Protein AF-X0S8T2-F1 (afdb_monomer_lite)

Foldseek 3Di:
DFQLLQQLLVLLQVLLPDPWDDLVCVVVSLVSSLVSLLVLQVVLCVVPLVCLNVQLVVLSVVLVVQSVVLSVQQVVQCPPVVRNVVSRNSSSVSSNQSQLVSLQSNCVSSAPQFDKDAACPDSPPDGLGMWGQRDAAPPDDDVNHRHHDFQGWTRTSRNRTDTRHDDDPVDDGDPPDDDDDPDDDDDDDDPDPVVVVVVVVVVVVVVVVVVPDDDDDDPPVNVVVVVVVQPPFDKDKDFDADPVPRAGDWFQWKWKQAFVRDTDIDTQHNRRMDMDTRRNDDGDMDIDRDDDPDDPVRDDDCPDDDPDDDDDDPPVVPDPPDDD

Sequence (324 aa):
MGAGIEDASKTMKDLMGAPKLDVGSTPAKLSKVFSSLMQDAGKAAGEGAPAAPASIGGGFSSLMVTNVALTAAYTAGAAVPGGEPAASQAYTEGIKAAGAAFASSAITAIAGITDTHICPIPCPIPPHGPGVVTKGSKSVFINNLPATRKDDEVFEACGGPDPVAMGCPTVIIGDDGGGPATAESAAAQDQAEQQSQAQSTAAALTDGAASGAPLVEVCEQCERMRQASEDEKATFAVRVVDDETDEPVPGVALKITLPDGEEEVHTTDEQGTVEIDDLEAPGTCSAACDIENARLSSTYDFVGMGDTRLTPRDSESLQPTGQQ

pLDDT: mean 73.7, std 19.3, range [31.14, 96.44]

Organism: NCBI:txid412755

Structure (mmCIF, N/CA/C/O backbone):
data_AF-X0S8T2-F1
#
_entry.id   AF-X0S8T2-F1
#
loop_
_atom_site.group_PDB
_atom_site.id
_atom_site.type_symbol
_atom_site.label_atom_id
_atom_site.label_alt_id
_atom_site.label_comp_id
_atom_site.label_asym_id
_atom_site.label_entity_id
_atom_site.label_seq_id
_atom_site.pdbx_PDB_ins_code
_atom_site.Cartn_x
_atom_site.Cartn_y
_atom_site.Cartn_z
_atom_site.occupancy
_atom_site.B_iso_or_equiv
_atom_site.auth_seq_id
_atom_site.auth_comp_id
_atom_site.auth_asym_id
_atom_site.auth_atom_id
_atom_site.pdbx_PDB_model_num
ATOM 1 N N . MET A 1 1 ? -10.185 12.160 8.745 1.00 72.50 1 MET A N 1
ATOM 2 C CA . MET A 1 1 ? -9.249 11.188 8.157 1.00 72.50 1 MET A CA 1
ATOM 3 C C . MET A 1 1 ? -10.056 10.449 7.129 1.00 72.50 1 MET A C 1
ATOM 5 O O . MET A 1 1 ? -11.223 10.201 7.412 1.00 72.50 1 MET A O 1
ATOM 9 N N . GLY A 1 2 ? -9.515 10.211 5.945 1.00 83.69 2 GLY A N 1
ATOM 10 C CA . GLY A 1 2 ? -10.176 9.397 4.937 1.00 83.69 2 GLY A CA 1
ATOM 11 C C . GLY A 1 2 ? -10.057 9.954 3.532 1.00 83.69 2 GLY A C 1
ATOM 12 O O . GLY A 1 2 ? -9.805 9.195 2.615 1.00 83.69 2 GLY A O 1
ATOM 13 N N . ALA A 1 3 ? -10.195 11.268 3.333 1.00 89.69 3 ALA A N 1
ATOM 14 C CA . ALA A 1 3 ? -10.200 11.845 1.985 1.00 89.69 3 ALA A CA 1
ATOM 15 C C . ALA A 1 3 ? -8.900 11.566 1.205 1.00 89.69 3 ALA A C 1
ATOM 17 O O . ALA A 1 3 ? -8.942 11.375 -0.010 1.00 89.69 3 ALA A O 1
ATOM 18 N N . GLY A 1 4 ? -7.765 11.516 1.906 1.00 92.69 4 GLY A N 1
ATOM 19 C CA . GLY A 1 4 ? -6.470 11.179 1.333 1.00 92.69 4 GLY A CA 1
ATOM 20 C C . GLY A 1 4 ? -6.363 9.698 0.969 1.00 92.69 4 GLY A C 1
ATOM 21 O O . GLY A 1 4 ? -5.979 9.364 -0.150 1.00 92.69 4 GLY A O 1
ATOM 22 N N . ILE A 1 5 ? -6.785 8.807 1.867 1.00 93.06 5 ILE A N 1
ATOM 23 C CA . ILE A 1 5 ? -6.859 7.359 1.617 1.00 93.06 5 ILE A CA 1
ATOM 24 C C . ILE A 1 5 ? -7.799 7.054 0.442 1.00 93.06 5 ILE A C 1
ATOM 26 O O . ILE A 1 5 ? -7.446 6.279 -0.444 1.00 93.06 5 ILE A O 1
ATOM 30 N N . GLU A 1 6 ? -8.964 7.700 0.388 1.00 94.44 6 GLU A N 1
ATOM 31 C CA . GLU A 1 6 ? -9.952 7.540 -0.683 1.00 94.44 6 GLU A CA 1
ATOM 32 C C . GLU A 1 6 ? -9.372 7.913 -2.054 1.00 94.44 6 GLU A C 1
ATOM 34 O O . GLU A 1 6 ? -9.553 7.181 -3.031 1.00 94.44 6 GLU A O 1
ATOM 39 N N . ASP A 1 7 ? -8.670 9.046 -2.142 1.00 95.31 7 ASP A N 1
ATOM 40 C CA . ASP A 1 7 ? -8.038 9.498 -3.385 1.00 95.31 7 ASP A CA 1
ATOM 41 C C . ASP A 1 7 ? -6.829 8.632 -3.774 1.00 95.31 7 ASP A C 1
ATOM 43 O O . ASP A 1 7 ? -6.661 8.295 -4.953 1.00 95.31 7 ASP A O 1
ATOM 47 N N . ALA A 1 8 ? -6.016 8.225 -2.796 1.00 95.50 8 ALA A N 1
ATOM 48 C CA . ALA A 1 8 ? -4.877 7.337 -3.000 1.00 95.50 8 ALA A CA 1
ATOM 49 C C . ALA A 1 8 ? -5.322 5.965 -3.523 1.00 95.50 8 ALA A C 1
ATOM 51 O O . ALA A 1 8 ? -4.824 5.514 -4.553 1.00 95.50 8 ALA A O 1
ATOM 52 N N . SER A 1 9 ? -6.312 5.352 -2.873 1.00 94.19 9 SER A N 1
ATOM 53 C CA . SER A 1 9 ? -6.899 4.060 -3.241 1.00 94.19 9 SER A CA 1
ATOM 54 C C . SER A 1 9 ? -7.481 4.079 -4.662 1.00 94.19 9 SER A C 1
ATOM 56 O O . SER A 1 9 ? -7.179 3.206 -5.478 1.00 94.19 9 SER A O 1
ATOM 58 N N . LYS A 1 10 ? -8.235 5.129 -5.025 1.00 95.31 10 LYS A N 1
ATOM 59 C CA . LYS A 1 10 ? -8.755 5.314 -6.396 1.00 95.31 10 LYS A CA 1
ATOM 60 C C . LYS A 1 10 ? -7.633 5.483 -7.421 1.00 95.31 10 LYS A C 1
ATOM 62 O O . LYS A 1 10 ? -7.650 4.838 -8.465 1.00 95.31 10 LYS A O 1
ATOM 67 N N . THR A 1 11 ? -6.632 6.306 -7.110 1.00 95.94 11 THR A N 1
ATOM 68 C CA . THR A 1 11 ? -5.487 6.533 -8.006 1.00 95.94 11 THR A CA 1
ATOM 69 C C . THR A 1 11 ? -4.672 5.247 -8.209 1.00 95.94 11 THR A C 1
ATOM 71 O O . THR A 1 11 ? -4.229 4.963 -9.323 1.00 95.94 11 THR A O 1
ATOM 74 N N . MET A 1 12 ? -4.504 4.441 -7.158 1.00 94.56 12 MET A N 1
ATOM 75 C CA . MET A 1 12 ? -3.823 3.148 -7.228 1.00 94.56 12 MET A CA 1
ATOM 76 C C . MET A 1 12 ? -4.610 2.115 -8.033 1.00 94.56 12 MET A C 1
ATOM 78 O O . MET A 1 12 ? -4.002 1.425 -8.851 1.00 94.56 12 MET A O 1
ATOM 82 N N . LYS A 1 13 ? -5.941 2.061 -7.893 1.00 92.88 13 LYS A N 1
ATOM 83 C CA . LYS A 1 13 ? -6.813 1.229 -8.741 1.00 92.88 13 LYS A CA 1
ATOM 84 C C . LYS A 1 13 ? -6.607 1.534 -10.223 1.00 92.88 13 LYS A C 1
ATOM 86 O O . LYS A 1 13 ? -6.405 0.621 -11.025 1.00 92.88 13 LYS A O 1
ATOM 91 N N . ASP A 1 14 ? -6.597 2.815 -10.585 1.00 92.94 14 ASP A N 1
ATOM 92 C CA . ASP A 1 14 ? -6.371 3.242 -11.969 1.00 92.94 14 ASP A CA 1
ATOM 93 C C . ASP A 1 14 ? -4.971 2.847 -12.468 1.00 92.94 14 ASP A C 1
ATOM 95 O O . ASP A 1 14 ? -4.798 2.448 -13.624 1.00 92.94 14 ASP A O 1
ATOM 99 N N . LEU A 1 15 ? -3.960 2.928 -11.597 1.00 92.75 15 LEU A N 1
ATOM 100 C CA . LEU A 1 15 ? -2.589 2.526 -11.910 1.00 92.75 15 LEU A CA 1
ATOM 101 C C . LEU A 1 15 ? -2.475 1.005 -12.102 1.00 92.75 15 LEU A C 1
ATOM 103 O O . LEU A 1 15 ? -1.850 0.561 -13.069 1.00 92.75 15 LEU A O 1
ATOM 107 N N . MET A 1 16 ? -3.118 0.207 -11.246 1.00 91.69 16 MET A N 1
ATOM 108 C CA . MET A 1 16 ? -3.150 -1.255 -11.366 1.00 91.69 16 MET A CA 1
ATOM 109 C C . MET A 1 16 ? -3.912 -1.727 -12.604 1.00 91.69 16 MET A C 1
ATOM 111 O O . MET A 1 16 ? -3.485 -2.674 -13.273 1.00 91.69 16 MET A O 1
ATOM 115 N N . GLY A 1 17 ? -5.006 -1.048 -12.949 1.00 90.75 17 GLY A N 1
ATOM 116 C CA . GLY A 1 17 ? -5.826 -1.362 -14.119 1.00 90.75 17 GLY A CA 1
ATOM 117 C C . GLY A 1 17 ? -5.190 -0.979 -15.459 1.00 90.75 17 GLY A C 1
ATOM 118 O O . GLY A 1 17 ? -5.627 -1.462 -16.504 1.00 90.75 17 GLY A O 1
ATOM 119 N N . ALA A 1 18 ? -4.154 -0.135 -15.465 1.00 90.75 18 ALA A N 1
ATOM 120 C CA . ALA A 1 18 ? -3.524 0.321 -16.699 1.00 90.75 18 ALA A CA 1
ATOM 121 C C . ALA A 1 18 ? -2.775 -0.830 -17.409 1.00 90.75 18 ALA A C 1
ATOM 123 O O . ALA A 1 18 ? -1.887 -1.440 -16.812 1.00 90.75 18 ALA A O 1
ATOM 124 N N . PRO A 1 19 ? -3.054 -1.122 -18.695 1.00 90.62 19 PRO A N 1
ATOM 125 C CA . PRO A 1 19 ? -2.358 -2.188 -19.426 1.00 90.62 19 PRO A CA 1
ATOM 126 C C . PRO A 1 19 ? -0.889 -1.849 -19.716 1.00 90.62 19 PRO A C 1
ATOM 128 O O . PRO A 1 19 ? -0.067 -2.739 -19.901 1.00 90.62 19 PRO A O 1
ATOM 131 N N . LYS A 1 20 ? -0.564 -0.554 -19.766 1.00 91.88 20 LY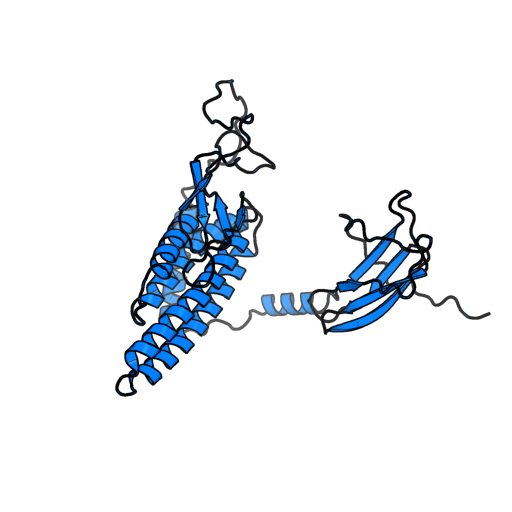S A N 1
ATOM 132 C CA . LYS A 1 20 ? 0.785 -0.023 -19.944 1.00 91.88 20 LYS A CA 1
ATOM 133 C C . LYS A 1 20 ? 0.913 1.260 -19.137 1.00 91.88 20 LYS A C 1
ATOM 135 O O . LYS A 1 20 ? 0.058 2.142 -19.243 1.00 91.88 20 LYS A O 1
ATOM 140 N N . LEU A 1 21 ? 1.990 1.365 -18.369 1.00 93.00 21 LEU A N 1
ATOM 141 C CA . LEU A 1 21 ? 2.379 2.598 -17.698 1.00 93.00 21 LEU A CA 1
ATOM 142 C C . LEU A 1 21 ? 3.347 3.400 -18.568 1.00 93.00 21 LEU A C 1
ATOM 144 O O . LEU A 1 21 ? 4.164 2.846 -19.304 1.00 93.00 21 LEU A O 1
ATOM 148 N N . ASP A 1 22 ? 3.219 4.719 -18.489 1.00 93.38 22 ASP A N 1
ATOM 149 C CA . ASP A 1 22 ? 4.056 5.666 -19.216 1.00 93.38 22 ASP A CA 1
ATOM 150 C C . ASP A 1 22 ? 5.130 6.230 -18.284 1.00 93.38 22 ASP A C 1
ATOM 152 O O . ASP A 1 22 ? 4.818 6.782 -17.228 1.00 93.38 22 ASP A O 1
ATOM 156 N N . VAL A 1 23 ? 6.394 6.104 -18.681 1.00 91.25 23 VAL A N 1
ATOM 157 C CA . VAL A 1 23 ? 7.550 6.501 -17.862 1.00 91.25 23 VAL A CA 1
ATOM 158 C C . VAL A 1 23 ? 7.576 7.996 -17.529 1.00 91.25 23 VAL A C 1
ATOM 160 O O . VAL A 1 23 ? 8.124 8.378 -16.499 1.00 91.25 23 VAL A O 1
ATOM 163 N N . GLY A 1 24 ? 6.969 8.851 -18.360 1.00 89.69 24 GLY A N 1
ATOM 164 C CA . GLY A 1 24 ? 6.938 10.298 -18.133 1.00 89.69 24 GLY A CA 1
ATOM 165 C C . GLY A 1 24 ? 5.882 10.737 -17.115 1.00 89.69 24 GLY A C 1
ATOM 166 O O . GLY A 1 24 ? 6.136 11.607 -16.285 1.00 89.69 24 GLY A O 1
ATOM 167 N N . SER A 1 25 ? 4.696 10.134 -17.160 1.00 91.94 25 SER A N 1
ATOM 168 C CA . SER A 1 25 ? 3.536 10.533 -16.349 1.00 91.94 25 SER A CA 1
ATOM 169 C C . SER A 1 25 ? 3.344 9.705 -15.078 1.00 91.94 25 SER A C 1
ATOM 171 O O . SER A 1 25 ? 2.686 10.162 -14.141 1.00 91.94 25 SER A O 1
ATOM 173 N N . THR A 1 26 ? 3.923 8.505 -15.007 1.00 93.50 26 THR A N 1
ATOM 174 C CA . THR A 1 26 ? 3.810 7.617 -13.839 1.00 93.50 26 THR A CA 1
ATOM 175 C C . THR A 1 26 ? 4.356 8.237 -12.546 1.00 93.50 26 THR A C 1
ATOM 177 O O . THR A 1 26 ? 3.640 8.173 -11.545 1.00 93.50 26 THR A O 1
ATOM 180 N N . PRO A 1 27 ? 5.524 8.917 -12.525 1.00 94.12 27 PRO A N 1
ATOM 181 C CA . PRO A 1 27 ? 6.034 9.547 -11.304 1.00 94.12 27 PRO A CA 1
ATOM 182 C C . PRO A 1 27 ? 5.045 10.535 -10.674 1.00 94.12 27 PRO A C 1
ATOM 184 O O . PRO A 1 27 ? 4.848 10.517 -9.464 1.00 94.12 27 PRO A O 1
ATOM 187 N N . ALA A 1 28 ? 4.347 11.333 -11.489 1.00 93.75 28 ALA A N 1
ATOM 188 C CA . ALA A 1 28 ? 3.355 12.289 -10.996 1.00 93.75 28 ALA A CA 1
ATOM 189 C C . ALA A 1 28 ? 2.160 11.597 -10.316 1.00 93.75 28 ALA A C 1
ATOM 191 O O . ALA A 1 28 ? 1.656 12.085 -9.304 1.00 93.75 28 ALA A O 1
ATOM 192 N N . LYS A 1 29 ? 1.725 10.440 -10.834 1.00 95.31 29 LYS A N 1
ATOM 193 C CA . LYS A 1 29 ? 0.660 9.637 -10.210 1.00 95.31 29 LYS A CA 1
ATOM 194 C C . LYS A 1 29 ? 1.114 9.051 -8.873 1.00 95.31 29 LYS A C 1
ATOM 196 O O . LYS A 1 29 ? 0.357 9.114 -7.910 1.00 95.31 29 LYS A O 1
ATOM 201 N N . LEU A 1 30 ? 2.346 8.543 -8.794 1.00 94.25 30 LEU A N 1
ATOM 202 C CA . LEU A 1 30 ? 2.912 8.019 -7.544 1.00 94.25 30 LEU A CA 1
ATOM 203 C C . LEU A 1 30 ? 3.066 9.124 -6.490 1.00 94.25 30 LEU A C 1
ATOM 205 O O . LEU A 1 30 ? 2.685 8.929 -5.338 1.00 94.25 30 LEU A O 1
ATOM 209 N N . SER A 1 31 ? 3.543 10.308 -6.886 1.00 95.12 31 SER A N 1
ATOM 210 C CA . SER A 1 31 ? 3.602 11.476 -6.000 1.00 95.12 31 SER A CA 1
ATOM 211 C C . SER A 1 31 ? 2.221 11.899 -5.507 1.00 95.12 31 SER A C 1
ATOM 213 O O . SER A 1 31 ? 2.085 12.235 -4.336 1.00 95.12 31 SER A O 1
ATOM 215 N N . LYS A 1 32 ? 1.186 11.836 -6.358 1.00 95.25 32 LYS A N 1
ATOM 216 C CA . LYS A 1 32 ? -0.196 12.105 -5.939 1.00 95.25 32 LYS A CA 1
ATOM 217 C C . LYS A 1 32 ? -0.651 11.123 -4.855 1.00 95.25 32 LYS A C 1
ATOM 219 O O . LYS A 1 32 ? -1.142 11.564 -3.824 1.00 95.25 32 LYS A O 1
ATOM 224 N N . VAL A 1 33 ? -0.435 9.819 -5.059 1.00 96.44 33 VAL A N 1
ATOM 225 C CA . VAL A 1 33 ? -0.754 8.779 -4.060 1.00 96.44 33 VAL A CA 1
ATOM 226 C C . VAL A 1 33 ? -0.055 9.077 -2.732 1.00 96.44 33 VAL A C 1
ATOM 228 O O . VAL A 1 33 ? -0.698 9.068 -1.686 1.00 96.44 33 VAL A O 1
ATOM 231 N N . PHE A 1 34 ? 1.237 9.408 -2.770 1.00 96.38 34 PHE A N 1
ATOM 232 C CA . PHE A 1 34 ? 1.997 9.779 -1.578 1.00 96.38 34 PHE A CA 1
ATOM 233 C C . PHE A 1 34 ? 1.440 11.014 -0.868 1.00 96.38 34 PHE A C 1
ATOM 235 O O . PHE A 1 34 ? 1.214 10.966 0.339 1.00 96.38 34 PHE A O 1
ATOM 242 N N . SER A 1 35 ? 1.194 12.109 -1.591 1.00 95.12 35 SER A N 1
ATOM 243 C CA . SER A 1 35 ? 0.659 13.336 -0.996 1.00 95.12 35 SER A CA 1
ATOM 244 C C . SER A 1 35 ? -0.709 13.108 -0.351 1.00 95.12 35 SER A C 1
ATOM 246 O O . SER A 1 35 ? -0.939 13.590 0.759 1.00 95.12 35 SER A O 1
ATOM 248 N N . SER A 1 36 ? -1.584 12.332 -0.998 1.00 95.00 36 SER A N 1
ATOM 249 C CA . SER A 1 36 ? -2.898 11.987 -0.453 1.00 95.00 36 SER A CA 1
ATOM 250 C C . SER A 1 36 ? -2.772 11.118 0.808 1.00 95.00 36 SER A C 1
ATOM 252 O O . SER A 1 36 ? -3.422 11.399 1.811 1.00 95.00 36 SER A O 1
ATOM 254 N N . LEU A 1 37 ? -1.873 10.129 0.837 1.00 94.12 37 LEU A N 1
ATOM 255 C CA . LEU A 1 37 ? -1.632 9.318 2.042 1.00 94.12 37 LEU A CA 1
ATOM 256 C C . LEU A 1 37 ? -1.010 10.131 3.187 1.00 94.12 37 LEU A C 1
ATOM 258 O O . LEU A 1 37 ? -1.427 9.993 4.335 1.00 94.12 37 LEU A O 1
ATOM 262 N N . MET A 1 38 ? -0.066 11.026 2.891 1.00 93.38 38 MET A N 1
ATOM 263 C CA . MET A 1 38 ? 0.561 11.899 3.892 1.00 93.38 38 MET A CA 1
ATOM 264 C C . MET A 1 38 ? -0.429 12.859 4.558 1.00 93.38 38 MET A C 1
ATOM 266 O O . MET A 1 38 ? -0.280 13.156 5.744 1.00 93.38 38 MET A O 1
ATOM 270 N N . GLN A 1 39 ? -1.455 13.314 3.829 1.00 90.94 39 GLN A N 1
ATOM 271 C CA . GLN A 1 39 ? -2.526 14.136 4.396 1.00 90.94 39 GLN A CA 1
ATOM 272 C C . GLN A 1 39 ? -3.235 13.417 5.553 1.00 90.94 39 GLN A C 1
ATOM 274 O O . GLN A 1 39 ? -3.491 14.023 6.595 1.00 90.94 39 GLN A O 1
ATOM 279 N N . ASP A 1 40 ? -3.546 12.130 5.383 1.00 90.81 40 ASP A N 1
ATOM 280 C CA . ASP A 1 40 ? -4.209 11.337 6.420 1.00 90.81 40 ASP A CA 1
ATOM 281 C C . ASP A 1 40 ? -3.227 10.803 7.472 1.00 90.81 40 ASP A C 1
ATOM 283 O O . ASP A 1 40 ? -3.606 10.667 8.633 1.00 90.81 40 ASP A O 1
ATOM 287 N N . ALA A 1 41 ? -1.952 10.614 7.126 1.00 90.50 41 ALA A N 1
ATOM 288 C CA . ALA A 1 41 ? -0.906 10.214 8.068 1.00 90.50 41 ALA A CA 1
ATOM 289 C C . ALA A 1 41 ? -0.669 11.245 9.176 1.00 90.50 41 ALA A C 1
ATOM 291 O O . ALA A 1 41 ? -0.492 10.875 10.335 1.00 90.50 41 ALA A O 1
ATOM 292 N N . GLY A 1 42 ? -0.703 12.542 8.845 1.00 86.62 42 GLY A N 1
ATOM 293 C CA . GLY A 1 42 ? -0.594 13.605 9.848 1.00 86.62 42 GLY A CA 1
ATOM 294 C C . GLY A 1 42 ? -1.750 13.581 10.851 1.00 86.62 42 GLY A C 1
ATOM 295 O O . GLY A 1 42 ? -1.547 13.820 12.039 1.00 86.62 42 GLY A O 1
ATOM 296 N N . LYS A 1 43 ? -2.956 13.225 10.391 1.00 86.25 43 LYS A N 1
ATOM 297 C CA . LYS A 1 43 ? -4.109 13.049 11.276 1.00 86.25 43 LYS A CA 1
ATOM 298 C C . LYS A 1 43 ? -3.996 11.768 12.106 1.00 86.25 43 LYS A C 1
ATOM 300 O O . LYS A 1 43 ? -4.215 11.830 13.310 1.00 86.25 43 LYS A O 1
ATOM 305 N N . ALA A 1 44 ? -3.584 10.658 11.495 1.00 86.12 44 ALA A N 1
ATOM 306 C CA . ALA A 1 44 ? -3.360 9.390 12.187 1.00 86.12 44 ALA A CA 1
ATOM 307 C C . ALA A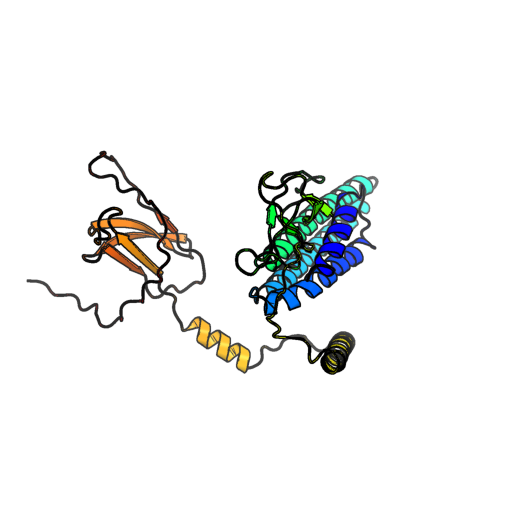 1 44 ? -2.298 9.511 13.295 1.00 86.12 44 ALA A C 1
ATOM 309 O O . ALA A 1 44 ? -2.457 8.940 14.373 1.00 86.12 44 ALA A O 1
ATOM 310 N N . ALA A 1 45 ? -1.259 10.325 13.080 1.00 87.19 45 ALA A N 1
ATOM 311 C CA . ALA A 1 45 ? -0.252 10.621 14.096 1.00 87.19 45 ALA A CA 1
ATOM 312 C C . ALA A 1 45 ? -0.852 11.238 15.368 1.00 87.19 45 ALA A C 1
ATOM 314 O O . ALA A 1 45 ? -0.471 10.852 16.471 1.00 87.19 45 ALA A O 1
ATOM 315 N N . GLY A 1 46 ? -1.827 12.141 15.221 1.00 81.69 46 GLY A N 1
ATOM 316 C CA . GLY A 1 46 ? -2.563 12.725 16.346 1.00 81.69 46 GLY A CA 1
ATOM 317 C C . GLY A 1 46 ? -3.571 11.777 17.005 1.00 81.69 46 GLY A C 1
ATOM 318 O O . GLY A 1 46 ? -4.069 12.080 18.085 1.00 81.69 46 GLY A O 1
ATOM 319 N N . GLU A 1 47 ? -3.865 10.640 16.375 1.00 82.31 47 GLU A N 1
ATOM 320 C CA . GLU A 1 47 ? -4.878 9.667 16.802 1.00 82.31 47 GLU A CA 1
ATOM 321 C C . GLU A 1 47 ? -4.264 8.360 17.337 1.00 82.31 47 GLU A C 1
ATOM 323 O O . GLU A 1 47 ? -4.989 7.408 17.603 1.00 82.31 47 GLU A O 1
ATOM 328 N N . GLY A 1 48 ? -2.942 8.320 17.550 1.00 81.69 48 GLY A N 1
ATOM 329 C CA . GLY A 1 48 ? -2.247 7.178 18.162 1.00 81.69 48 GLY A CA 1
ATOM 330 C C . GLY A 1 48 ? -1.305 6.410 17.232 1.00 81.69 48 GLY A C 1
ATOM 331 O O . GLY A 1 48 ? -0.708 5.429 17.666 1.00 81.69 48 GLY A O 1
ATOM 332 N N . ALA A 1 49 ? -1.107 6.869 15.990 1.00 85.19 49 ALA A N 1
ATOM 333 C CA . ALA A 1 49 ? -0.158 6.287 15.034 1.00 85.19 49 ALA A CA 1
ATOM 334 C C . ALA A 1 49 ? 1.006 7.252 14.696 1.00 85.19 49 ALA A C 1
ATOM 336 O O . ALA A 1 49 ? 1.174 7.638 13.535 1.00 85.19 49 ALA A O 1
ATOM 337 N N . PRO A 1 50 ? 1.835 7.678 15.674 1.00 87.25 50 PRO A N 1
ATOM 338 C CA . PRO A 1 50 ? 2.847 8.727 15.476 1.00 87.25 50 PRO A CA 1
ATOM 339 C C . PRO A 1 50 ? 3.925 8.367 14.443 1.00 87.25 50 PRO A C 1
ATOM 341 O O . PRO A 1 50 ? 4.525 9.255 13.843 1.00 87.25 50 PRO A O 1
ATOM 344 N N . ALA A 1 51 ? 4.152 7.073 14.201 1.00 88.62 51 ALA A N 1
ATOM 345 C CA . ALA A 1 51 ? 5.107 6.592 13.207 1.00 88.62 51 ALA A CA 1
ATOM 346 C C . ALA A 1 51 ? 4.588 6.686 11.758 1.00 88.62 51 ALA A C 1
ATOM 348 O O . ALA A 1 51 ? 5.395 6.625 10.829 1.00 88.62 51 ALA A O 1
ATOM 349 N N . ALA A 1 52 ? 3.277 6.868 11.539 1.00 89.75 52 ALA A N 1
ATOM 350 C CA . ALA A 1 52 ? 2.675 6.780 10.208 1.00 89.75 52 ALA A CA 1
ATOM 351 C C . ALA A 1 52 ? 3.308 7.731 9.170 1.00 89.75 52 ALA A C 1
ATOM 353 O O . ALA A 1 52 ? 3.661 7.259 8.086 1.00 89.75 52 ALA A O 1
ATOM 354 N N . PRO A 1 53 ? 3.554 9.028 9.462 1.00 91.06 53 PRO A N 1
ATOM 355 C CA . PRO A 1 53 ? 4.205 9.918 8.499 1.00 91.06 53 PRO A CA 1
ATOM 356 C C . PRO A 1 53 ? 5.617 9.458 8.109 1.00 91.06 53 PRO A C 1
ATOM 358 O O . PRO A 1 53 ? 5.988 9.525 6.937 1.00 91.06 53 PRO A O 1
ATOM 361 N N . ALA A 1 54 ? 6.400 8.961 9.073 1.00 89.62 54 ALA A N 1
ATOM 362 C CA . ALA A 1 54 ? 7.763 8.492 8.830 1.00 89.62 54 ALA A CA 1
ATOM 363 C C . ALA A 1 54 ? 7.776 7.203 7.993 1.00 89.62 54 ALA A C 1
ATOM 365 O O . ALA A 1 54 ? 8.530 7.112 7.022 1.00 89.62 54 ALA A O 1
ATOM 366 N N . SER A 1 55 ? 6.900 6.243 8.310 1.00 88.44 55 SER A N 1
ATOM 367 C CA . SER A 1 55 ? 6.753 4.995 7.550 1.00 88.44 55 SER A CA 1
ATOM 368 C C . SER A 1 55 ? 6.351 5.255 6.096 1.00 88.44 55 SER A C 1
ATOM 370 O O . SER A 1 55 ? 6.935 4.674 5.180 1.00 88.44 55 SER A O 1
ATOM 372 N N . ILE A 1 56 ? 5.407 6.172 5.863 1.00 92.69 56 ILE A N 1
ATOM 373 C CA . ILE A 1 56 ? 4.956 6.528 4.509 1.00 92.69 56 ILE A CA 1
ATOM 374 C C . ILE A 1 56 ? 6.043 7.292 3.747 1.00 92.69 56 ILE A C 1
ATOM 376 O O . ILE A 1 56 ? 6.286 7.000 2.576 1.00 92.69 56 ILE A O 1
ATOM 380 N N . GLY A 1 57 ? 6.741 8.227 4.398 1.00 91.56 57 GLY A N 1
ATOM 381 C CA . GLY A 1 57 ? 7.883 8.929 3.806 1.00 91.56 57 GLY A CA 1
ATOM 382 C C . GLY A 1 57 ? 9.000 7.978 3.367 1.00 91.56 57 GLY A C 1
ATOM 383 O O . GLY A 1 57 ? 9.461 8.044 2.224 1.00 91.56 57 GLY A O 1
ATOM 384 N N . GLY A 1 58 ? 9.392 7.054 4.248 1.00 86.94 58 GLY A N 1
ATOM 385 C CA . GLY A 1 58 ? 10.403 6.037 3.955 1.00 86.94 58 GLY A CA 1
ATOM 386 C C . GLY A 1 58 ? 9.987 5.110 2.813 1.00 86.94 58 GLY A C 1
ATOM 387 O O . GLY A 1 58 ? 10.736 4.946 1.848 1.00 86.94 58 GLY A O 1
ATOM 388 N N . GLY A 1 59 ? 8.763 4.575 2.865 1.00 88.81 59 GLY A N 1
ATOM 389 C CA . GLY A 1 59 ? 8.231 3.702 1.816 1.00 88.81 59 GLY A CA 1
ATOM 390 C C . GLY A 1 59 ? 8.149 4.386 0.448 1.00 88.81 59 GLY A C 1
ATOM 391 O O . GLY A 1 59 ? 8.485 3.779 -0.572 1.00 88.81 59 GLY A O 1
ATOM 392 N N . PHE A 1 60 ? 7.773 5.668 0.409 1.00 94.31 60 PHE A N 1
ATOM 393 C CA . PHE A 1 60 ? 7.735 6.424 -0.842 1.00 94.31 60 PHE A CA 1
ATOM 394 C C . PHE A 1 60 ? 9.134 6.666 -1.416 1.00 94.31 60 PHE A C 1
ATOM 396 O O . PHE A 1 60 ? 9.332 6.562 -2.627 1.00 94.31 60 PHE A O 1
ATOM 403 N N . SER A 1 61 ? 10.122 6.928 -0.558 1.00 89.81 61 SER A N 1
ATOM 404 C CA . SER A 1 61 ? 11.522 7.029 -0.979 1.00 89.81 61 SER A CA 1
ATOM 405 C C . SER A 1 61 ? 11.988 5.736 -1.665 1.00 89.81 61 SER A C 1
ATOM 407 O O . SER A 1 61 ? 12.491 5.775 -2.792 1.00 89.81 61 SER A O 1
ATOM 409 N N . SER A 1 62 ? 11.718 4.574 -1.060 1.00 87.31 62 SER A N 1
ATOM 410 C CA . SER A 1 62 ? 12.031 3.262 -1.649 1.00 87.31 62 SER A CA 1
ATOM 411 C C . SER A 1 62 ? 11.310 3.015 -2.982 1.00 87.31 62 SER A C 1
ATOM 413 O O . SER A 1 62 ? 11.911 2.501 -3.935 1.00 87.31 62 SER A O 1
ATOM 415 N N . LEU A 1 63 ? 10.042 3.421 -3.092 1.00 91.50 63 LEU A N 1
ATOM 416 C CA . LEU A 1 63 ? 9.283 3.359 -4.343 1.00 91.50 63 LEU A CA 1
ATOM 417 C C . LEU A 1 63 ? 9.927 4.221 -5.438 1.00 91.50 63 LEU A C 1
ATOM 419 O O . LEU A 1 63 ? 10.084 3.766 -6.573 1.00 91.50 63 LEU A O 1
ATOM 423 N N . MET A 1 64 ? 10.335 5.447 -5.114 1.00 90.94 64 MET A N 1
ATOM 424 C CA . MET A 1 64 ? 10.943 6.354 -6.088 1.00 90.94 64 MET A CA 1
ATOM 425 C C . MET A 1 64 ? 12.324 5.875 -6.543 1.00 90.94 64 MET A C 1
ATOM 427 O O . MET A 1 64 ? 12.616 5.946 -7.739 1.00 90.94 64 MET A O 1
ATOM 431 N N . VAL A 1 65 ? 13.134 5.303 -5.645 1.00 89.31 65 VAL A N 1
ATOM 432 C CA . VAL A 1 65 ? 14.391 4.621 -6.013 1.00 89.31 65 VAL A CA 1
ATOM 433 C C . VAL A 1 65 ? 14.119 3.483 -7.000 1.00 89.31 65 VAL A C 1
ATOM 435 O O . VAL A 1 65 ? 14.783 3.383 -8.036 1.00 89.31 65 VAL A O 1
ATOM 438 N N . THR A 1 66 ? 13.091 2.674 -6.737 1.00 88.94 66 THR A N 1
ATOM 439 C CA . THR A 1 66 ? 12.680 1.588 -7.639 1.00 88.94 66 THR A CA 1
ATOM 440 C C . THR A 1 66 ? 12.231 2.127 -8.999 1.00 88.94 66 THR A C 1
ATOM 442 O O . THR A 1 66 ? 12.632 1.602 -10.039 1.00 88.94 66 THR A O 1
ATOM 445 N N . ASN A 1 67 ? 11.463 3.220 -9.024 1.00 89.81 67 ASN A N 1
ATOM 446 C CA . ASN A 1 67 ? 11.035 3.853 -10.269 1.00 89.81 67 ASN A CA 1
ATOM 447 C C . ASN A 1 67 ? 12.213 4.381 -11.102 1.00 89.81 67 ASN A C 1
ATOM 449 O O . ASN A 1 67 ? 12.209 4.222 -12.324 1.00 89.81 67 ASN A O 1
ATOM 453 N N . VAL A 1 68 ? 13.236 4.966 -10.473 1.00 91.69 68 VAL A N 1
ATOM 454 C CA . VAL A 1 68 ? 14.456 5.404 -11.176 1.00 91.69 68 VAL A CA 1
ATOM 455 C C . VAL A 1 68 ? 15.170 4.210 -11.815 1.00 91.69 68 VAL A C 1
ATOM 457 O O . VAL A 1 68 ? 15.498 4.260 -13.003 1.00 91.69 68 VAL A O 1
ATOM 460 N N . ALA A 1 69 ? 15.345 3.114 -11.070 1.00 88.12 69 ALA A N 1
ATOM 461 C CA . ALA A 1 69 ? 15.976 1.898 -11.584 1.00 88.12 69 ALA A CA 1
ATOM 462 C C . ALA A 1 69 ? 15.193 1.291 -12.765 1.00 88.12 69 ALA A C 1
ATOM 464 O O . ALA A 1 69 ? 15.777 0.965 -13.802 1.00 88.12 69 ALA A O 1
ATOM 465 N N . LEU A 1 70 ? 13.864 1.206 -12.652 1.00 90.50 70 LEU A N 1
ATOM 466 C CA . LEU A 1 70 ? 12.997 0.694 -13.718 1.00 90.50 70 LEU A CA 1
ATOM 467 C C . LEU A 1 70 ? 12.964 1.616 -14.943 1.00 90.50 70 LEU A C 1
ATOM 469 O O . LEU A 1 70 ? 12.919 1.128 -16.070 1.00 90.50 70 LEU A O 1
ATOM 473 N N . THR A 1 71 ? 13.037 2.934 -14.753 1.00 93.12 71 THR A N 1
ATOM 474 C CA . THR A 1 71 ? 13.117 3.906 -15.858 1.00 93.12 71 THR A CA 1
ATOM 475 C C . THR A 1 71 ? 14.439 3.771 -16.618 1.00 93.12 71 THR A C 1
ATOM 477 O O . THR A 1 71 ? 14.460 3.816 -17.853 1.00 93.12 71 THR A O 1
ATOM 480 N N . ALA A 1 72 ? 15.548 3.549 -15.906 1.00 89.56 72 ALA A N 1
ATOM 481 C CA . ALA A 1 72 ? 16.843 3.278 -16.526 1.00 89.56 72 ALA A CA 1
ATOM 482 C C . ALA A 1 72 ? 16.818 1.963 -17.327 1.00 89.56 72 ALA A C 1
ATOM 484 O O . ALA A 1 72 ? 17.242 1.939 -18.486 1.00 89.56 72 ALA A O 1
ATOM 485 N N . ALA A 1 73 ? 16.247 0.898 -16.752 1.00 87.62 73 ALA A N 1
ATOM 486 C CA . ALA A 1 73 ? 16.071 -0.385 -17.431 1.00 87.62 73 ALA A CA 1
ATOM 487 C C . ALA A 1 73 ? 15.167 -0.269 -18.673 1.00 87.62 73 ALA A C 1
ATOM 489 O O . ALA A 1 73 ? 15.503 -0.808 -19.729 1.00 87.62 73 ALA A O 1
ATOM 490 N N . TYR A 1 74 ? 14.067 0.487 -18.577 1.00 92.81 74 TYR A N 1
ATOM 491 C CA . TYR A 1 74 ? 13.193 0.793 -19.710 1.00 92.81 74 TYR A CA 1
ATOM 492 C C . TYR A 1 74 ? 13.965 1.479 -20.837 1.00 92.81 74 TYR A C 1
ATOM 494 O O . TYR A 1 74 ? 13.906 1.037 -21.981 1.00 92.81 74 TYR A O 1
ATOM 502 N N . THR A 1 75 ? 14.719 2.531 -20.512 1.00 93.19 75 THR A N 1
ATOM 503 C CA . THR A 1 75 ? 15.467 3.326 -21.497 1.00 93.19 75 THR A CA 1
ATOM 504 C C . THR A 1 75 ? 16.499 2.471 -22.232 1.00 93.19 75 THR A C 1
ATOM 506 O O . THR A 1 75 ? 16.593 2.529 -23.459 1.00 93.19 75 THR A O 1
ATOM 509 N N . ALA A 1 76 ? 17.236 1.633 -21.498 1.00 90.56 76 ALA A N 1
ATOM 510 C CA . ALA A 1 76 ? 18.208 0.716 -22.084 1.00 90.56 76 ALA A CA 1
ATOM 511 C C . ALA A 1 76 ? 17.538 -0.350 -22.972 1.00 90.56 76 ALA A C 1
ATOM 513 O O . ALA A 1 76 ? 18.007 -0.612 -24.079 1.00 90.56 76 ALA A O 1
ATOM 514 N N . GLY A 1 77 ? 16.428 -0.940 -22.517 1.00 89.62 77 GLY A N 1
ATOM 515 C CA . GLY A 1 77 ? 15.706 -1.976 -23.260 1.00 89.62 77 GLY A CA 1
ATOM 516 C C . GLY A 1 77 ? 14.992 -1.451 -24.509 1.00 89.62 77 GLY A C 1
ATOM 517 O O . GLY A 1 77 ? 15.005 -2.109 -25.548 1.00 89.62 77 GLY A O 1
ATOM 518 N N . ALA A 1 78 ? 14.413 -0.251 -24.440 1.00 91.81 78 ALA A N 1
ATOM 519 C CA . ALA A 1 78 ? 13.707 0.375 -25.557 1.00 91.81 78 ALA A CA 1
ATOM 520 C C . ALA A 1 78 ? 14.648 0.816 -26.692 1.00 91.81 78 ALA A C 1
ATOM 522 O O . ALA A 1 78 ? 14.229 0.875 -27.845 1.00 91.81 78 ALA A O 1
ATOM 523 N N . ALA A 1 79 ? 15.926 1.074 -26.393 1.00 92.69 79 ALA A N 1
ATOM 524 C CA . ALA A 1 79 ? 16.931 1.410 -27.401 1.00 92.69 79 ALA A CA 1
ATOM 525 C C . ALA A 1 79 ? 17.304 0.224 -28.317 1.00 92.69 79 ALA A C 1
ATOM 527 O O . ALA A 1 79 ? 17.884 0.425 -29.386 1.00 92.69 79 ALA A O 1
ATOM 528 N N . VAL A 1 80 ? 16.979 -1.013 -27.921 1.00 94.00 80 VAL A N 1
ATOM 529 C CA . VAL A 1 80 ? 17.211 -2.211 -28.738 1.00 94.00 80 VAL A CA 1
ATOM 530 C C . VAL A 1 80 ? 16.132 -2.305 -29.826 1.00 94.00 80 VAL A C 1
ATOM 532 O O . VAL A 1 80 ? 14.946 -2.202 -29.506 1.00 94.00 80 VAL A O 1
ATOM 535 N N . PRO A 1 81 ? 16.480 -2.552 -31.107 1.00 95.25 81 PRO A N 1
ATOM 536 C CA . PRO A 1 81 ? 15.488 -2.742 -32.164 1.00 95.25 81 PRO A CA 1
ATOM 537 C C . PRO A 1 81 ? 14.461 -3.827 -31.804 1.00 95.25 81 PRO A C 1
ATOM 539 O O . PRO A 1 81 ? 14.810 -4.990 -31.620 1.00 95.25 81 PRO A O 1
ATOM 542 N N . GLY A 1 82 ? 13.188 -3.436 -31.694 1.00 93.19 82 GLY A N 1
ATOM 543 C CA . GLY A 1 82 ? 12.091 -4.328 -31.296 1.00 93.19 82 GLY A CA 1
ATOM 544 C C . GLY A 1 82 ? 11.986 -4.620 -29.790 1.00 93.19 82 GLY A C 1
ATOM 545 O O . GLY A 1 82 ? 11.108 -5.384 -29.398 1.00 93.19 82 GLY A O 1
ATOM 546 N N . GLY A 1 83 ? 12.835 -4.022 -28.947 1.00 91.06 83 GLY A N 1
ATOM 547 C CA . GLY A 1 83 ? 12.862 -4.238 -27.493 1.00 91.06 83 GLY A CA 1
ATOM 548 C C . GLY A 1 83 ? 11.830 -3.432 -26.694 1.00 91.06 83 GLY A C 1
ATOM 549 O O . GLY A 1 83 ? 11.506 -3.797 -25.564 1.00 91.06 83 GLY A O 1
ATOM 550 N N . GLU A 1 84 ? 11.263 -2.372 -27.276 1.00 91.81 84 GLU A N 1
ATOM 551 C CA . GLU A 1 84 ? 10.332 -1.465 -26.589 1.00 91.81 84 GLU A CA 1
ATOM 552 C C . GLU A 1 84 ? 9.103 -2.151 -25.954 1.00 91.81 84 GLU A C 1
ATOM 554 O O . GLU A 1 84 ? 8.777 -1.815 -24.811 1.00 91.81 84 GLU A O 1
ATOM 559 N N . PRO A 1 85 ? 8.435 -3.140 -26.588 1.00 93.06 85 PRO A N 1
ATOM 560 C CA . PRO A 1 85 ? 7.307 -3.829 -25.961 1.00 93.06 85 PRO A CA 1
ATOM 561 C C . PRO A 1 85 ? 7.688 -4.552 -24.661 1.00 93.06 85 PRO A C 1
ATOM 563 O O . PRO A 1 85 ? 6.991 -4.416 -23.657 1.00 93.06 85 PRO A O 1
ATOM 566 N N . ALA A 1 86 ? 8.820 -5.264 -24.651 1.00 90.44 86 ALA A N 1
ATOM 567 C CA . ALA A 1 86 ? 9.293 -5.991 -23.474 1.00 90.44 86 ALA A CA 1
ATOM 568 C C . ALA A 1 86 ? 9.759 -5.034 -22.364 1.00 90.44 86 ALA A C 1
ATOM 570 O O . ALA A 1 86 ? 9.431 -5.234 -21.195 1.00 90.44 86 ALA A O 1
ATOM 571 N N . ALA A 1 87 ? 10.458 -3.955 -22.732 1.00 90.00 87 ALA A N 1
ATOM 572 C CA . ALA A 1 87 ? 10.881 -2.914 -21.796 1.00 90.00 87 ALA A CA 1
ATOM 573 C C . ALA A 1 87 ? 9.676 -2.234 -21.124 1.00 90.00 87 ALA A C 1
ATOM 575 O O . ALA A 1 87 ? 9.648 -2.040 -19.908 1.00 90.00 87 ALA A O 1
ATOM 576 N N . SER A 1 88 ? 8.647 -1.921 -21.912 1.00 91.88 88 SER A N 1
ATOM 577 C CA . SER A 1 88 ? 7.410 -1.315 -21.426 1.00 91.88 88 SER A CA 1
ATOM 578 C C . SER A 1 88 ? 6.626 -2.227 -20.484 1.00 91.88 88 SER A C 1
ATOM 580 O O . SER A 1 88 ? 6.026 -1.736 -19.526 1.00 91.88 88 SER A O 1
ATOM 582 N N . GLN A 1 89 ? 6.606 -3.532 -20.757 1.00 90.19 89 GLN A N 1
ATOM 583 C CA . GLN A 1 89 ? 5.962 -4.512 -19.888 1.00 90.19 89 GLN A CA 1
ATOM 584 C C . GLN A 1 89 ? 6.718 -4.638 -18.562 1.00 90.19 89 GLN A C 1
ATOM 586 O O . GLN A 1 89 ? 6.104 -4.544 -17.505 1.00 90.19 89 GLN A O 1
ATOM 591 N N . ALA A 1 90 ? 8.049 -4.756 -18.606 1.00 88.31 90 ALA A N 1
ATOM 592 C CA . ALA A 1 90 ? 8.877 -4.843 -17.405 1.00 88.31 90 ALA A CA 1
ATOM 593 C C . ALA A 1 90 ? 8.736 -3.604 -16.503 1.00 88.31 90 ALA A C 1
ATOM 595 O O . ALA A 1 90 ? 8.590 -3.743 -15.291 1.00 88.31 90 ALA A O 1
ATOM 596 N N . TYR A 1 91 ? 8.714 -2.400 -17.090 1.00 92.12 91 TYR A N 1
ATOM 597 C CA . TYR A 1 91 ? 8.442 -1.166 -16.346 1.00 92.12 91 TYR A CA 1
ATOM 598 C C . TYR A 1 91 ? 7.054 -1.192 -15.694 1.00 92.12 91 TYR A C 1
ATOM 600 O O . TYR A 1 91 ? 6.918 -0.891 -14.511 1.00 92.12 91 TYR A O 1
ATOM 608 N N . THR A 1 92 ? 6.030 -1.585 -16.458 1.00 91.81 92 THR A N 1
ATOM 609 C CA . THR A 1 92 ? 4.640 -1.623 -15.985 1.00 91.81 92 THR A CA 1
ATOM 610 C C . THR A 1 92 ? 4.481 -2.558 -14.789 1.00 91.81 92 THR A C 1
ATOM 612 O O . THR A 1 92 ? 4.003 -2.125 -13.744 1.00 91.81 92 THR A O 1
ATOM 615 N N . GLU A 1 93 ? 4.925 -3.807 -14.912 1.00 88.38 93 GLU A N 1
ATOM 616 C CA . GLU A 1 93 ? 4.793 -4.800 -13.840 1.00 88.38 93 GLU A CA 1
ATOM 617 C C . GLU A 1 93 ? 5.669 -4.447 -12.628 1.00 88.38 93 GLU A C 1
ATOM 619 O O . GLU A 1 93 ? 5.225 -4.557 -11.486 1.00 88.38 93 GLU A O 1
ATOM 624 N N . GLY A 1 94 ? 6.884 -3.934 -12.858 1.00 89.19 94 GLY A N 1
ATOM 625 C CA . GLY A 1 94 ? 7.778 -3.510 -11.781 1.00 89.19 94 GLY A CA 1
ATOM 626 C C . GLY A 1 94 ? 7.208 -2.356 -10.952 1.00 89.19 94 GLY A C 1
ATOM 627 O O . GLY A 1 94 ? 7.254 -2.396 -9.721 1.00 89.19 94 GLY A O 1
ATOM 628 N N . ILE A 1 95 ? 6.623 -1.343 -11.604 1.00 93.00 95 ILE A N 1
ATOM 629 C CA . ILE A 1 95 ? 5.987 -0.228 -10.892 1.00 93.00 95 ILE A CA 1
ATOM 630 C C . ILE A 1 95 ? 4.712 -0.677 -10.190 1.00 93.00 95 ILE A C 1
ATOM 632 O O . ILE A 1 95 ? 4.461 -0.220 -9.077 1.00 93.00 95 ILE A O 1
ATOM 636 N N . LYS A 1 96 ? 3.915 -1.565 -10.793 1.00 89.38 96 LYS A N 1
ATOM 637 C CA . LYS A 1 96 ? 2.716 -2.085 -10.127 1.00 89.38 96 LYS A CA 1
ATOM 638 C C . LYS A 1 96 ? 3.063 -2.826 -8.842 1.00 89.38 96 LYS A C 1
ATOM 640 O O . LYS A 1 96 ? 2.476 -2.532 -7.804 1.00 89.38 96 LYS A O 1
ATOM 645 N N . ALA A 1 97 ? 4.079 -3.685 -8.887 1.00 86.62 97 ALA A N 1
ATOM 646 C CA . ALA A 1 97 ? 4.581 -4.387 -7.712 1.00 86.62 97 ALA A CA 1
ATOM 647 C C . ALA A 1 97 ? 5.084 -3.427 -6.623 1.00 86.62 97 ALA A C 1
ATOM 649 O O . ALA A 1 97 ? 4.649 -3.509 -5.473 1.00 86.62 97 ALA A O 1
ATOM 650 N N . ALA A 1 98 ? 5.956 -2.482 -6.982 1.00 89.31 98 ALA A N 1
ATOM 651 C CA . ALA A 1 98 ? 6.522 -1.536 -6.024 1.00 89.31 98 ALA A CA 1
ATOM 652 C C . ALA A 1 98 ? 5.464 -0.579 -5.448 1.00 89.31 98 ALA A C 1
ATOM 654 O O . ALA A 1 98 ? 5.432 -0.327 -4.244 1.00 89.31 98 ALA A O 1
ATOM 655 N N . GLY A 1 99 ? 4.580 -0.059 -6.303 1.00 91.19 99 GLY A N 1
ATOM 656 C CA . GLY A 1 99 ? 3.513 0.858 -5.916 1.00 91.19 99 GLY A CA 1
ATOM 657 C C . GLY A 1 99 ? 2.507 0.199 -4.981 1.00 91.19 99 GLY A C 1
ATOM 658 O O . GLY A 1 99 ? 2.094 0.813 -4.001 1.00 91.19 99 GLY A O 1
ATOM 659 N N . ALA A 1 100 ? 2.154 -1.058 -5.234 1.00 89.12 100 ALA A N 1
ATOM 660 C CA . ALA A 1 100 ? 1.257 -1.806 -4.369 1.00 89.12 100 ALA A CA 1
ATOM 661 C C . ALA A 1 100 ? 1.885 -2.174 -3.019 1.00 89.12 100 ALA A C 1
ATOM 663 O O . ALA A 1 100 ? 1.205 -2.091 -1.997 1.00 89.12 100 ALA A O 1
ATOM 664 N N . ALA A 1 101 ? 3.177 -2.518 -2.986 1.00 88.88 101 ALA A N 1
ATOM 665 C CA . ALA A 1 101 ? 3.902 -2.722 -1.731 1.00 88.88 101 ALA A CA 1
ATOM 666 C C . ALA A 1 101 ? 3.915 -1.435 -0.889 1.00 88.88 101 ALA A C 1
ATOM 668 O O . ALA A 1 101 ? 3.576 -1.461 0.296 1.00 88.88 101 ALA A O 1
ATOM 669 N N . PHE A 1 102 ? 4.214 -0.296 -1.523 1.00 93.50 102 PHE A N 1
ATOM 670 C CA . PHE A 1 102 ? 4.150 1.015 -0.881 1.00 93.50 102 PHE A CA 1
ATOM 671 C C . PHE A 1 102 ? 2.742 1.326 -0.354 1.00 93.50 102 PHE A C 1
ATOM 673 O O . PHE A 1 102 ? 2.590 1.559 0.843 1.00 93.50 102 PHE A O 1
ATOM 680 N N . ALA A 1 103 ? 1.717 1.280 -1.210 1.00 92.81 103 ALA A N 1
ATOM 681 C CA . ALA A 1 103 ? 0.342 1.599 -0.828 1.00 92.81 103 ALA A CA 1
ATOM 682 C C . ALA A 1 103 ? -0.163 0.687 0.301 1.00 92.81 103 ALA A C 1
ATOM 684 O O . ALA A 1 103 ? -0.793 1.170 1.239 1.00 92.81 103 ALA A O 1
ATOM 685 N N . SER A 1 104 ? 0.173 -0.606 0.255 1.00 90.19 104 SER A N 1
ATOM 686 C CA . SER A 1 104 ? -0.188 -1.565 1.303 1.00 90.19 104 SER A CA 1
ATOM 687 C C . SER A 1 104 ? 0.453 -1.191 2.636 1.00 90.19 104 SER A C 1
ATOM 689 O O . SER A 1 104 ? -0.248 -1.037 3.632 1.00 90.19 104 SER A O 1
ATOM 691 N N . SER A 1 105 ? 1.770 -0.960 2.645 1.00 89.31 105 SER A N 1
ATOM 692 C CA . SER A 1 105 ? 2.481 -0.554 3.863 1.00 89.31 105 SER A CA 1
ATOM 693 C C . SER A 1 105 ? 1.961 0.773 4.429 1.00 89.31 105 SER A C 1
ATOM 695 O O . SER A 1 105 ? 1.802 0.913 5.640 1.00 89.31 105 SER A O 1
ATOM 697 N N . ALA A 1 106 ? 1.632 1.727 3.556 1.00 92.00 106 ALA A N 1
ATOM 698 C CA . ALA A 1 106 ? 1.134 3.035 3.942 1.00 92.00 106 ALA A CA 1
ATOM 699 C C . ALA A 1 106 ? -0.273 2.975 4.548 1.00 92.00 106 ALA A C 1
ATOM 701 O O . ALA A 1 106 ? -0.517 3.607 5.575 1.00 92.00 106 ALA A O 1
ATOM 702 N N . ILE A 1 107 ? -1.186 2.196 3.956 1.00 91.12 107 ILE A N 1
ATOM 703 C CA . ILE A 1 107 ? -2.517 1.991 4.538 1.00 91.12 107 ILE A CA 1
ATOM 704 C C . ILE A 1 107 ? -2.400 1.285 5.884 1.00 91.12 107 ILE A C 1
ATOM 706 O O . ILE A 1 107 ? -3.001 1.758 6.841 1.00 91.12 107 ILE A O 1
ATOM 710 N N . THR A 1 108 ? -1.583 0.234 6.009 1.00 90.00 108 THR A N 1
ATOM 711 C CA . THR A 1 108 ? -1.352 -0.437 7.301 1.00 90.00 108 THR A CA 1
ATOM 712 C C . THR A 1 108 ? -0.814 0.520 8.367 1.00 90.00 108 THR A C 1
ATOM 714 O O . THR A 1 108 ? -1.241 0.448 9.515 1.00 90.00 108 THR A O 1
ATOM 717 N N . ALA A 1 109 ? 0.066 1.455 8.000 1.00 88.75 109 ALA A N 1
ATOM 718 C CA . ALA A 1 109 ? 0.593 2.446 8.936 1.00 88.75 109 ALA A CA 1
ATOM 719 C C . ALA A 1 109 ? -0.484 3.421 9.456 1.00 88.75 109 ALA A C 1
ATOM 721 O O . ALA A 1 109 ? -0.393 3.884 10.590 1.00 88.75 109 ALA A O 1
ATOM 722 N N . ILE A 1 110 ? -1.506 3.725 8.649 1.00 86.00 110 ILE A N 1
ATOM 723 C CA . ILE A 1 110 ? -2.631 4.603 9.025 1.00 86.00 110 ILE A CA 1
ATOM 724 C C . ILE A 1 110 ? -3.762 3.819 9.719 1.00 86.00 110 ILE A C 1
ATOM 726 O O . ILE A 1 110 ? -4.526 4.370 10.505 1.00 86.00 110 ILE A O 1
ATOM 730 N N . ALA A 1 111 ? -3.870 2.525 9.434 1.00 75.12 111 ALA A N 1
ATOM 731 C CA . ALA A 1 111 ? -5.007 1.669 9.739 1.00 75.12 111 ALA A CA 1
ATOM 732 C C . ALA A 1 111 ? -5.274 1.376 11.225 1.00 75.12 111 ALA A C 1
ATOM 734 O O . ALA A 1 111 ? -6.354 0.886 11.540 1.00 75.12 111 ALA A O 1
ATOM 735 N N . GLY A 1 112 ? -4.348 1.676 12.143 1.00 69.50 112 GLY A N 1
ATOM 736 C CA . GLY A 1 112 ? -4.461 1.323 13.571 1.00 69.50 112 GLY A CA 1
ATOM 737 C C . GLY A 1 112 ? -5.634 1.957 14.338 1.00 69.50 112 GLY A C 1
ATOM 738 O O . GLY A 1 112 ? -5.764 1.743 15.538 1.00 69.50 112 GLY A O 1
ATOM 739 N N . ILE A 1 113 ? -6.472 2.746 13.666 1.00 69.94 113 ILE A N 1
ATOM 740 C CA . ILE A 1 113 ? -7.550 3.552 14.251 1.00 69.94 113 ILE A CA 1
ATOM 741 C C . ILE A 1 113 ? -8.884 3.395 13.504 1.00 69.94 113 ILE A C 1
ATOM 743 O O . ILE A 1 113 ? -9.760 4.251 13.603 1.00 69.94 113 ILE A O 1
ATOM 747 N N . THR A 1 114 ? -9.044 2.336 12.708 1.00 79.12 114 THR A N 1
ATOM 748 C CA . THR A 1 114 ? -10.313 2.005 12.039 1.00 79.12 114 THR A CA 1
ATOM 749 C C . THR A 1 114 ? -10.384 0.515 11.701 1.00 79.12 114 THR A C 1
ATOM 751 O O . THR A 1 114 ? -9.385 -0.198 11.798 1.00 79.12 114 THR A O 1
ATOM 754 N N . ASP A 1 115 ? -11.562 0.036 11.306 1.00 81.56 115 ASP A N 1
ATOM 755 C CA . ASP A 1 115 ? -11.740 -1.337 10.844 1.00 81.56 115 ASP A CA 1
ATOM 756 C C . ASP A 1 115 ? -10.938 -1.581 9.561 1.00 81.56 115 ASP A C 1
ATOM 758 O O . ASP A 1 115 ? -10.948 -0.781 8.616 1.00 81.56 115 ASP A O 1
ATOM 762 N N . THR A 1 116 ? -10.249 -2.721 9.539 1.00 86.69 116 THR A N 1
ATOM 763 C CA . THR A 1 116 ? -9.382 -3.134 8.437 1.00 86.69 116 THR A CA 1
ATOM 764 C C . THR A 1 116 ? -9.841 -4.442 7.828 1.00 86.69 116 THR A C 1
ATOM 766 O O . THR A 1 116 ? -10.440 -5.296 8.482 1.00 86.69 116 THR A O 1
ATOM 769 N N . HIS A 1 117 ? -9.511 -4.618 6.557 1.00 85.81 117 HIS A N 1
ATOM 770 C CA . HIS A 1 117 ? -9.646 -5.885 5.857 1.00 85.81 117 HIS A CA 1
ATOM 771 C C . HIS A 1 117 ? -8.394 -6.124 5.013 1.00 85.81 117 HIS A C 1
ATOM 773 O O . HIS A 1 117 ? -7.768 -5.178 4.544 1.00 85.81 117 HIS A O 1
ATOM 779 N N . ILE A 1 118 ? -8.032 -7.386 4.792 1.00 85.56 118 ILE A N 1
ATOM 780 C CA . ILE A 1 118 ? -6.990 -7.768 3.833 1.00 85.56 118 ILE A CA 1
ATOM 781 C C . ILE A 1 118 ? -7.669 -8.425 2.645 1.00 85.56 118 ILE A C 1
ATOM 783 O O . ILE A 1 118 ? -8.167 -9.542 2.772 1.00 85.56 118 ILE A O 1
ATOM 787 N N . CYS A 1 119 ? -7.661 -7.748 1.498 1.00 81.50 119 CYS A N 1
ATOM 788 C CA . CYS A 1 119 ? -8.287 -8.261 0.293 1.00 81.50 119 CYS A CA 1
ATOM 789 C C . CYS A 1 119 ? -7.289 -9.114 -0.497 1.00 81.50 119 CYS A C 1
ATOM 791 O O . CYS A 1 119 ? -6.292 -8.591 -1.014 1.00 81.50 119 CYS A O 1
ATOM 793 N N . PRO A 1 120 ? -7.529 -10.432 -0.617 1.00 78.12 120 PRO A N 1
ATOM 794 C CA . PRO A 1 120 ? -6.623 -11.326 -1.322 1.00 78.12 120 PRO A CA 1
ATOM 795 C C . PRO A 1 120 ? -6.824 -11.278 -2.842 1.00 78.12 120 PRO A C 1
ATOM 797 O O . PRO A 1 120 ? -6.105 -11.977 -3.557 1.00 78.12 120 PRO A O 1
ATOM 800 N N . ILE A 1 121 ? -7.803 -10.508 -3.347 1.00 79.00 121 ILE A N 1
ATOM 801 C CA . ILE A 1 121 ? -8.097 -10.435 -4.779 1.00 79.00 121 ILE A CA 1
ATOM 802 C C . ILE A 1 121 ? -6.860 -9.901 -5.508 1.00 79.00 121 ILE A C 1
ATOM 804 O O . ILE A 1 121 ? -6.390 -8.799 -5.210 1.00 79.00 121 ILE A O 1
ATOM 808 N N . PRO A 1 122 ? -6.328 -10.650 -6.485 1.00 66.38 122 PRO A N 1
ATOM 809 C CA . PRO A 1 122 ? -5.291 -10.138 -7.357 1.00 66.38 122 PRO A CA 1
ATOM 810 C C . PRO A 1 122 ? -5.853 -8.992 -8.213 1.00 66.38 122 PRO A C 1
ATOM 812 O O . PRO A 1 122 ? -6.664 -9.230 -9.107 1.00 66.38 122 PRO A O 1
ATOM 815 N N . CYS A 1 123 ? -5.362 -7.764 -8.025 1.00 55.00 123 CYS A N 1
ATOM 816 C CA . CYS A 1 123 ? -5.070 -6.946 -9.207 1.00 55.00 123 CYS A CA 1
ATOM 817 C C . CYS A 1 123 ? -3.910 -7.651 -9.938 1.00 55.00 123 CYS A C 1
ATOM 819 O O . CYS A 1 123 ? -3.263 -8.489 -9.303 1.00 55.00 123 CYS A O 1
ATOM 821 N N . PRO A 1 124 ? -3.642 -7.440 -11.245 1.00 57.06 124 PRO A N 1
ATOM 822 C CA . PRO A 1 124 ? -2.486 -8.094 -11.875 1.00 57.06 124 PRO A CA 1
ATOM 823 C C . PRO A 1 124 ? -1.275 -7.961 -10.941 1.00 57.06 124 PRO A C 1
ATOM 825 O O . PRO A 1 124 ? -1.030 -6.849 -10.477 1.00 57.06 124 PRO A O 1
ATOM 828 N N . ILE A 1 125 ? -0.687 -9.117 -10.572 1.00 56.47 125 ILE A N 1
ATOM 829 C CA . ILE A 1 125 ? 0.140 -9.338 -9.366 1.00 56.47 125 ILE A CA 1
ATOM 830 C C . ILE A 1 125 ? 0.903 -8.061 -9.017 1.00 56.47 125 ILE A C 1
ATOM 832 O O . ILE A 1 125 ? 1.726 -7.636 -9.834 1.00 56.47 125 ILE A O 1
ATOM 836 N N . PRO A 1 126 ? 0.653 -7.452 -7.840 1.00 63.06 126 PRO A N 1
ATOM 837 C CA . PRO A 1 126 ? 0.210 -8.056 -6.560 1.00 63.06 126 PRO A CA 1
ATOM 838 C C . PRO A 1 126 ? -1.268 -7.789 -6.126 1.00 63.06 126 PRO A C 1
ATOM 840 O O . PRO A 1 126 ? -1.977 -7.025 -6.783 1.00 63.06 126 PRO A O 1
ATOM 843 N N . PRO A 1 127 ? -1.771 -8.437 -5.041 1.00 72.38 127 PRO A N 1
ATOM 844 C CA . PRO A 1 127 ? -3.160 -8.310 -4.562 1.00 72.38 127 PRO A CA 1
ATOM 845 C C . PRO A 1 127 ? -3.565 -6.904 -4.108 1.00 72.38 127 PRO A C 1
ATOM 847 O O . PRO A 1 127 ? -2.718 -6.063 -3.819 1.00 72.38 127 PRO A O 1
ATOM 850 N N . HIS A 1 128 ? -4.880 -6.672 -4.016 1.00 80.50 128 HIS A N 1
ATOM 851 C CA . HIS A 1 128 ? -5.474 -5.411 -3.562 1.00 80.50 128 HIS A CA 1
ATOM 852 C C . HIS A 1 128 ? -4.928 -4.937 -2.210 1.00 80.50 128 HIS A C 1
ATOM 854 O O . HIS A 1 128 ? -4.741 -3.732 -2.026 1.00 80.50 128 HIS A O 1
ATOM 860 N N . GLY A 1 129 ? -4.613 -5.882 -1.318 1.00 87.19 129 GLY A N 1
ATOM 861 C CA . GLY A 1 129 ? -3.879 -5.624 -0.085 1.00 87.19 129 GLY A CA 1
ATOM 862 C C . GLY A 1 129 ? -4.780 -5.139 1.054 1.00 87.19 129 GLY A C 1
ATOM 863 O O . GLY A 1 129 ? -5.978 -5.433 1.059 1.00 87.19 129 GLY A O 1
ATOM 864 N N . PRO A 1 130 ? -4.218 -4.448 2.060 1.00 90.88 130 PRO A N 1
ATOM 865 C CA . PRO A 1 130 ? -4.990 -3.930 3.175 1.00 90.88 130 PRO A CA 1
ATOM 866 C C . PRO A 1 130 ? -5.935 -2.825 2.703 1.00 90.88 130 PRO A C 1
ATOM 868 O O . PRO A 1 130 ? -5.600 -2.017 1.833 1.00 90.88 130 PRO A O 1
ATOM 871 N N . GLY A 1 131 ? -7.108 -2.777 3.313 1.00 90.69 131 GLY A N 1
ATOM 872 C CA . GLY A 1 131 ? -8.085 -1.720 3.148 1.00 90.69 131 GLY A CA 1
ATOM 873 C C . GLY A 1 131 ? -8.621 -1.265 4.490 1.00 90.69 131 GLY A C 1
ATOM 874 O O . GLY A 1 131 ? -8.582 -2.006 5.474 1.00 90.69 131 GLY A O 1
ATOM 875 N N . VAL A 1 132 ? -9.103 -0.030 4.516 1.00 91.25 132 VAL A N 1
ATOM 876 C CA . VAL A 1 132 ? -9.657 0.606 5.711 1.00 91.25 132 VAL A CA 1
ATOM 877 C C . VAL A 1 132 ? -11.008 1.222 5.413 1.00 91.25 132 VAL A C 1
ATOM 879 O O . VAL A 1 132 ? -11.229 1.755 4.322 1.00 91.25 132 VAL A O 1
ATOM 882 N N . VAL A 1 133 ? -11.890 1.212 6.403 1.00 90.38 133 VAL A N 1
ATOM 883 C CA . VAL A 1 133 ? -13.125 1.994 6.345 1.00 90.38 133 VAL A CA 1
ATOM 884 C C . VAL A 1 133 ? -12.814 3.428 6.757 1.00 90.38 133 VAL A C 1
ATOM 886 O O . VAL A 1 133 ? -12.308 3.689 7.848 1.00 90.38 133 VAL A O 1
ATOM 889 N N . THR A 1 134 ? -13.087 4.387 5.875 1.00 86.38 134 THR A N 1
ATOM 890 C CA . THR A 1 134 ? -12.784 5.807 6.132 1.00 86.38 134 THR A CA 1
ATOM 891 C C . THR A 1 134 ? -13.946 6.564 6.771 1.00 86.38 134 THR A C 1
ATOM 893 O O . THR A 1 134 ? -13.759 7.667 7.293 1.00 86.38 134 THR A O 1
ATOM 896 N N . LYS A 1 135 ? -15.154 5.991 6.729 1.00 84.06 135 LYS A N 1
ATOM 897 C CA . LYS A 1 135 ? -16.395 6.575 7.249 1.00 84.06 135 LYS A CA 1
ATOM 898 C C . LYS A 1 135 ? -17.199 5.481 7.953 1.00 84.06 135 LYS A C 1
ATOM 900 O O . LYS A 1 135 ? -17.721 4.605 7.281 1.00 84.06 135 LYS A O 1
ATOM 905 N N . GLY A 1 136 ? -17.295 5.551 9.280 1.00 82.12 136 GLY A N 1
ATOM 906 C CA . GLY A 1 136 ? -18.174 4.694 10.086 1.00 82.12 136 GLY A CA 1
ATOM 907 C C . GLY A 1 136 ? -19.403 5.444 10.613 1.00 82.12 136 GLY A C 1
ATOM 908 O O . GLY A 1 136 ? -19.721 6.555 10.174 1.00 82.12 136 GLY A O 1
ATOM 909 N N . SER A 1 137 ? -20.088 4.846 11.586 1.00 84.38 137 SER A N 1
ATOM 910 C CA . SER A 1 137 ? -21.220 5.444 12.306 1.00 84.38 137 SER A CA 1
ATOM 911 C C . SER A 1 137 ? -20.840 6.742 13.026 1.00 84.38 137 SER A C 1
ATOM 913 O O . SER A 1 137 ? -19.745 6.876 13.570 1.00 84.38 137 SER A O 1
ATOM 915 N N . LYS A 1 138 ? -21.761 7.709 13.075 1.00 84.50 138 LYS A N 1
ATOM 916 C CA . LYS A 1 138 ? -21.557 8.981 13.792 1.00 84.50 138 LYS A CA 1
ATOM 917 C C . LYS A 1 138 ? -21.974 8.906 15.259 1.00 84.50 138 LYS A C 1
ATOM 919 O O . LYS A 1 138 ? -21.680 9.821 16.023 1.00 84.50 138 LYS A O 1
ATOM 924 N N . SER A 1 139 ? -22.701 7.857 15.628 1.00 82.31 139 SER A N 1
ATOM 925 C CA . SER A 1 139 ? -23.393 7.735 16.915 1.00 82.31 139 SER A CA 1
ATOM 926 C C . SER A 1 139 ? -23.048 6.457 17.678 1.00 82.31 139 SER A C 1
ATOM 928 O O . SER A 1 139 ? -23.229 6.401 18.893 1.00 82.31 139 SER A O 1
ATOM 930 N N . VAL A 1 140 ? -22.531 5.438 16.990 1.00 82.31 140 VAL A N 1
ATOM 931 C CA . VAL A 1 140 ? -22.163 4.149 17.580 1.00 82.31 140 VAL A CA 1
ATOM 932 C C . VAL A 1 140 ? -20.658 3.979 17.472 1.00 82.31 140 VAL A C 1
ATOM 934 O O . VAL A 1 140 ? -20.116 3.917 16.370 1.00 82.31 140 VAL A O 1
ATOM 937 N N . PHE A 1 141 ? -20.005 3.872 18.624 1.00 84.38 141 PHE A N 1
ATOM 938 C CA . PHE A 1 141 ? -18.570 3.652 18.726 1.00 84.38 141 PHE A CA 1
ATOM 939 C C . PHE A 1 141 ? -18.303 2.287 19.360 1.00 84.38 141 PHE A C 1
ATOM 941 O O . PHE A 1 141 ? -18.906 1.950 20.381 1.00 84.38 141 PHE A O 1
ATOM 948 N N . ILE A 1 142 ? -17.394 1.513 18.775 1.00 78.62 142 ILE A N 1
ATOM 949 C CA . ILE A 1 142 ? -16.900 0.245 19.325 1.00 78.62 142 ILE A CA 1
ATOM 950 C C . ILE A 1 142 ? -15.415 0.445 19.595 1.00 78.62 142 ILE A C 1
ATOM 952 O O . ILE A 1 142 ? -14.687 0.893 18.716 1.00 78.62 142 ILE A O 1
ATOM 956 N N . ASN A 1 143 ? -14.971 0.183 20.827 1.00 78.25 143 ASN A N 1
ATOM 957 C CA . ASN A 1 143 ? -13.599 0.476 21.264 1.00 78.25 143 ASN A CA 1
ATOM 958 C C . ASN A 1 143 ? -13.170 1.925 20.962 1.00 78.25 143 ASN A C 1
ATOM 960 O O . ASN A 1 143 ? -12.042 2.181 20.557 1.00 78.25 143 ASN A O 1
ATOM 964 N N . ASN A 1 144 ? -14.092 2.876 21.155 1.00 79.00 144 ASN A N 1
ATOM 965 C CA . ASN A 1 144 ? -13.887 4.306 20.900 1.00 79.00 144 ASN A CA 1
ATOM 966 C C . ASN A 1 144 ? -13.647 4.684 19.419 1.00 79.00 144 ASN A C 1
ATOM 968 O O . ASN A 1 144 ? -13.267 5.818 19.134 1.00 79.00 144 ASN A O 1
ATOM 972 N N . LEU A 1 145 ? -13.917 3.772 18.478 1.00 79.69 145 LEU A N 1
ATOM 973 C CA . LEU A 1 145 ? -13.844 4.011 17.036 1.00 79.69 145 LEU A CA 1
ATOM 974 C C . LEU A 1 145 ? -15.241 3.967 16.396 1.00 79.69 145 LEU A C 1
ATOM 976 O O . LEU A 1 145 ? -16.075 3.172 16.835 1.00 79.69 145 LEU A O 1
ATOM 980 N N . PRO A 1 146 ? -15.528 4.809 15.382 1.00 84.06 146 PRO A N 1
ATOM 981 C CA . PRO A 1 146 ? -16.774 4.757 14.619 1.00 84.06 146 PRO A CA 1
ATOM 982 C C . PRO A 1 146 ? -17.072 3.346 14.110 1.00 84.06 146 PRO A C 1
ATOM 984 O O . PRO A 1 146 ? -16.268 2.772 13.382 1.00 84.06 146 PRO A O 1
ATOM 987 N N . ALA A 1 147 ? -18.230 2.790 14.460 1.00 85.81 147 ALA A N 1
ATOM 988 C CA . ALA A 1 147 ? -18.568 1.428 14.062 1.00 85.81 147 ALA A CA 1
ATOM 989 C C . ALA A 1 147 ? -18.868 1.344 12.554 1.00 85.81 147 ALA A C 1
ATOM 991 O O . ALA A 1 147 ? -19.710 2.096 12.054 1.00 85.81 147 ALA A O 1
ATOM 992 N N . THR A 1 148 ? -18.224 0.415 11.848 1.00 88.25 148 THR A N 1
ATOM 993 C CA . THR A 1 148 ? -18.493 0.127 10.430 1.00 88.25 148 THR A CA 1
ATOM 994 C C . THR A 1 148 ? -19.878 -0.484 10.226 1.00 88.25 148 THR A C 1
ATOM 996 O O . THR A 1 148 ? -20.334 -1.326 11.006 1.00 88.25 148 THR A O 1
ATOM 999 N N . ARG A 1 149 ? -20.558 -0.091 9.148 1.00 86.62 149 ARG A N 1
ATOM 1000 C CA . ARG A 1 149 ? -21.887 -0.578 8.764 1.00 86.62 149 ARG A CA 1
ATOM 1001 C C . ARG A 1 149 ? -21.838 -1.322 7.440 1.00 86.62 149 ARG A C 1
ATOM 1003 O O . ARG A 1 149 ? -20.892 -1.222 6.665 1.00 86.62 149 ARG A O 1
ATOM 1010 N N . LYS A 1 150 ? -22.931 -2.030 7.156 1.00 83.00 150 LYS A N 1
ATOM 1011 C CA . LYS A 1 150 ? -23.221 -2.474 5.796 1.00 83.00 150 LYS A CA 1
ATOM 1012 C C . LYS A 1 150 ? -23.241 -1.256 4.861 1.00 83.00 150 LYS A C 1
ATOM 1014 O O . LYS A 1 150 ? -23.787 -0.220 5.233 1.00 83.00 150 LYS A O 1
ATOM 1019 N N . ASP A 1 151 ? -22.685 -1.428 3.666 1.00 84.88 151 ASP A N 1
ATOM 1020 C CA . ASP A 1 151 ? -22.593 -0.428 2.597 1.00 84.88 151 ASP A CA 1
ATOM 1021 C C . ASP A 1 151 ? -21.642 0.757 2.881 1.00 84.88 151 ASP A C 1
ATOM 1023 O O . ASP A 1 151 ? -21.452 1.592 1.995 1.00 84.88 151 ASP A O 1
ATOM 1027 N N . ASP A 1 152 ? -20.985 0.820 4.051 1.00 88.69 152 ASP A N 1
ATOM 1028 C CA . ASP A 1 152 ? -19.794 1.667 4.203 1.00 88.69 152 ASP A CA 1
ATOM 1029 C C . ASP A 1 152 ? -18.682 1.128 3.271 1.00 88.69 152 ASP A C 1
ATOM 1031 O O . ASP A 1 152 ? -18.609 -0.071 2.984 1.00 88.69 152 ASP A O 1
ATOM 1035 N N . GLU A 1 153 ? -17.832 2.017 2.750 1.00 89.88 153 GLU A N 1
ATOM 1036 C CA . GLU A 1 153 ? -16.796 1.657 1.774 1.00 89.88 153 GLU A CA 1
ATOM 1037 C C . GLU A 1 153 ? -15.464 1.346 2.467 1.00 89.88 153 GLU A C 1
ATOM 1039 O O . GLU A 1 153 ? -14.920 2.168 3.213 1.00 89.88 153 GLU A O 1
ATOM 1044 N N . VAL A 1 154 ? -14.913 0.172 2.160 1.00 91.31 154 VAL A N 1
ATOM 1045 C CA . VAL A 1 154 ? -13.510 -0.162 2.404 1.00 91.31 154 VAL A CA 1
ATOM 1046 C C . VAL A 1 154 ? -12.690 0.403 1.253 1.00 91.31 154 VAL A C 1
ATOM 1048 O O . VAL A 1 154 ? -12.996 0.161 0.089 1.00 91.31 154 VAL A O 1
ATOM 1051 N N . PHE A 1 155 ? -11.630 1.142 1.560 1.00 93.12 155 PHE A N 1
ATOM 1052 C CA . PHE A 1 155 ? -10.684 1.641 0.566 1.00 93.12 155 PHE A CA 1
ATOM 1053 C C . PHE A 1 155 ? -9.414 0.810 0.612 1.00 93.12 155 PHE A C 1
ATOM 1055 O O . PHE A 1 155 ? -8.590 0.959 1.515 1.00 93.12 155 PHE A O 1
ATOM 1062 N N . GLU A 1 156 ? -9.278 -0.081 -0.362 1.00 92.50 156 GLU A N 1
ATOM 1063 C CA . GLU A 1 156 ? -8.155 -1.006 -0.487 1.00 92.50 156 GLU A CA 1
ATOM 1064 C C . GLU A 1 156 ? -6.941 -0.313 -1.104 1.00 92.50 156 GLU A C 1
ATOM 1066 O O . GLU A 1 156 ? -7.087 0.548 -1.978 1.00 92.50 156 GLU A O 1
ATOM 1071 N N . ALA A 1 157 ? -5.735 -0.723 -0.709 1.00 92.19 157 ALA A N 1
ATOM 1072 C CA . ALA A 1 157 ? -4.485 -0.121 -1.171 1.00 92.19 157 ALA A CA 1
ATOM 1073 C C . ALA A 1 157 ? -4.378 -0.062 -2.693 1.00 92.19 157 ALA A C 1
ATOM 1075 O O . ALA A 1 157 ? -3.919 0.943 -3.238 1.00 92.19 157 ALA A O 1
ATOM 1076 N N . CYS A 1 158 ? -4.838 -1.116 -3.369 1.00 91.00 158 CYS A N 1
ATOM 1077 C CA . CYS A 1 158 ? -4.775 -1.211 -4.824 1.00 91.00 158 CYS A CA 1
ATOM 1078 C C . CYS A 1 158 ? -6.123 -1.502 -5.499 1.00 91.00 158 CYS A C 1
ATOM 1080 O O . CYS A 1 158 ? -6.217 -1.372 -6.717 1.00 91.00 158 CYS A O 1
ATOM 1082 N N . GLY A 1 159 ? -7.156 -1.886 -4.744 1.00 87.88 159 GLY A N 1
ATOM 1083 C CA . GLY A 1 159 ? -8.463 -2.276 -5.295 1.00 87.88 159 GLY A CA 1
ATOM 1084 C C . GLY A 1 159 ? -9.477 -1.141 -5.452 1.00 87.88 159 GLY A C 1
ATOM 1085 O O . GLY A 1 159 ? -10.438 -1.254 -6.229 1.00 87.88 159 GLY A O 1
ATOM 1086 N N . GLY A 1 160 ? -9.243 -0.004 -4.793 1.00 90.88 160 GLY A N 1
ATOM 1087 C CA . GLY A 1 160 ? -10.208 1.091 -4.742 1.00 90.88 160 GLY A CA 1
ATOM 1088 C C . GLY A 1 160 ? -11.284 0.884 -3.666 1.00 90.88 160 GLY A C 1
ATOM 1089 O O . GLY A 1 160 ? -11.065 0.117 -2.731 1.00 90.88 160 GLY A O 1
ATOM 1090 N N . PRO A 1 161 ? -12.440 1.563 -3.798 1.00 92.06 161 PRO A N 1
ATOM 1091 C CA . PRO A 1 161 ? -13.590 1.338 -2.925 1.00 92.06 161 PRO A CA 1
ATOM 1092 C C . PRO A 1 161 ? -14.232 -0.034 -3.169 1.00 92.06 161 PRO A C 1
ATOM 1094 O O . PRO A 1 161 ? -14.484 -0.389 -4.328 1.00 92.06 161 PRO A O 1
ATOM 1097 N N . ASP A 1 162 ? -14.559 -0.735 -2.084 1.00 89.00 162 ASP A N 1
ATOM 1098 C CA . ASP A 1 162 ? -15.379 -1.950 -2.048 1.00 89.00 162 ASP A CA 1
ATOM 1099 C C . ASP A 1 162 ? -16.397 -1.864 -0.888 1.00 89.00 162 ASP A C 1
ATOM 1101 O O . ASP A 1 162 ? -15.997 -1.640 0.260 1.00 89.00 162 ASP A O 1
ATOM 1105 N N . PRO A 1 163 ? -17.718 -1.962 -1.137 1.00 89.25 163 PRO A N 1
ATOM 1106 C CA . PRO A 1 163 ? -18.715 -1.861 -0.075 1.00 89.25 163 PRO A CA 1
ATOM 1107 C C . PRO A 1 163 ? -18.710 -3.078 0.857 1.00 89.25 163 PRO A C 1
ATOM 1109 O O . PRO A 1 163 ? -18.673 -4.231 0.422 1.00 89.25 163 PRO A O 1
ATOM 1112 N N . VAL A 1 164 ? -18.888 -2.833 2.156 1.00 86.88 164 VAL A N 1
ATOM 1113 C CA . VAL A 1 164 ? -19.120 -3.896 3.142 1.00 86.88 164 VAL A CA 1
ATOM 1114 C C . VAL A 1 164 ? -20.453 -4.588 2.845 1.00 86.88 164 VAL A C 1
ATOM 1116 O O . VAL A 1 164 ? -21.532 -4.064 3.126 1.00 86.88 164 VAL A O 1
ATOM 1119 N N . ALA A 1 165 ? -20.383 -5.798 2.288 1.00 85.81 165 ALA A N 1
ATOM 1120 C CA . ALA A 1 165 ? -21.553 -6.508 1.767 1.00 85.81 165 ALA A CA 1
ATOM 1121 C C . ALA A 1 165 ? -22.562 -6.935 2.851 1.00 85.81 165 ALA A C 1
ATOM 1123 O O . ALA A 1 165 ? -23.778 -6.949 2.619 1.00 85.81 165 ALA A O 1
ATOM 1124 N N . MET A 1 166 ? -22.072 -7.316 4.034 1.00 82.12 166 MET A N 1
ATOM 1125 C CA . MET A 1 166 ? -22.905 -7.776 5.143 1.00 82.12 166 MET A CA 1
ATOM 1126 C C . MET A 1 166 ? -22.201 -7.630 6.493 1.00 82.12 166 MET A C 1
ATOM 1128 O O . MET A 1 166 ? -21.009 -7.892 6.610 1.00 82.12 166 MET A O 1
ATOM 1132 N N . GLY A 1 167 ? -22.973 -7.264 7.517 1.00 80.50 167 GLY A N 1
ATOM 1133 C CA . GLY A 1 167 ? -22.588 -7.382 8.923 1.00 80.50 167 GLY A CA 1
ATOM 1134 C C . GLY A 1 167 ? -23.357 -8.509 9.616 1.00 80.50 167 GLY A C 1
ATOM 1135 O O . GLY A 1 167 ? -24.007 -9.333 8.968 1.00 80.50 167 GLY A O 1
ATOM 1136 N N . CYS A 1 168 ? -23.337 -8.526 10.949 1.00 82.81 168 CYS A N 1
ATOM 1137 C CA . CYS A 1 168 ? -24.179 -9.432 11.726 1.00 82.81 168 CYS A CA 1
ATOM 1138 C C . CYS A 1 168 ? -25.671 -9.076 11.522 1.00 82.81 168 CYS A C 1
ATOM 1140 O O . CYS A 1 168 ? -26.063 -7.962 11.870 1.00 82.81 168 CYS A O 1
ATOM 1142 N N . PRO A 1 169 ? -26.531 -9.984 11.011 1.00 78.56 169 PRO A N 1
ATOM 1143 C CA . PRO A 1 169 ? -27.921 -9.655 10.664 1.00 78.56 169 PRO A CA 1
ATOM 1144 C C . PRO A 1 169 ? -28.787 -9.176 11.835 1.00 78.56 169 PRO A C 1
ATOM 1146 O O . PRO A 1 169 ? -29.834 -8.570 11.622 1.00 78.56 169 PRO A O 1
ATOM 1149 N N . THR A 1 170 ? -28.381 -9.478 13.069 1.00 79.25 170 THR A N 1
ATOM 1150 C CA . THR A 1 170 ? -29.097 -9.099 14.293 1.00 79.25 170 THR A CA 1
ATOM 1151 C C . THR A 1 170 ? -28.590 -7.799 14.909 1.00 79.25 170 THR A C 1
ATOM 1153 O O . THR A 1 170 ? -29.177 -7.328 15.880 1.00 79.25 170 THR A O 1
ATOM 1156 N N . VAL A 1 171 ? -27.498 -7.230 14.392 1.00 78.94 171 VAL A N 1
ATOM 1157 C CA . VAL A 1 171 ? -26.899 -5.993 14.901 1.00 78.94 171 VAL A CA 1
ATOM 1158 C C . VAL A 1 171 ? -27.215 -4.869 13.926 1.00 78.94 171 VAL A C 1
ATOM 1160 O O . VAL A 1 171 ? -26.772 -4.878 12.781 1.00 78.94 171 VAL A O 1
ATOM 1163 N N . ILE A 1 172 ? -27.992 -3.891 14.390 1.00 78.88 172 ILE A N 1
ATOM 1164 C CA . ILE A 1 172 ? -28.365 -2.714 13.605 1.00 78.88 172 ILE A CA 1
ATOM 1165 C C . ILE A 1 172 ? -27.575 -1.518 14.129 1.00 78.88 172 ILE A C 1
ATOM 1167 O O . ILE A 1 172 ? -27.777 -1.082 15.260 1.00 78.88 172 ILE A O 1
ATOM 1171 N N . ILE A 1 173 ? -26.675 -0.998 13.298 1.00 81.19 173 ILE A N 1
ATOM 1172 C CA . ILE A 1 173 ? -25.882 0.202 13.571 1.00 81.19 173 ILE A CA 1
ATOM 1173 C C . ILE A 1 173 ? -26.487 1.329 12.731 1.00 81.19 173 ILE A C 1
ATOM 1175 O O . ILE A 1 173 ? -26.447 1.272 11.503 1.00 81.19 173 ILE A O 1
ATOM 1179 N N . GLY A 1 174 ? -27.071 2.337 13.376 1.00 67.00 174 GLY A N 1
ATOM 1180 C CA . GLY A 1 174 ? -27.742 3.442 12.691 1.00 67.00 174 GLY A CA 1
ATOM 1181 C C . GLY A 1 174 ? -27.564 4.765 13.420 1.00 67.00 174 GLY A C 1
ATOM 1182 O O . GLY A 1 174 ? -27.453 4.784 14.640 1.00 67.00 174 GLY A O 1
ATOM 1183 N N . ASP A 1 175 ? -27.573 5.856 12.654 1.00 68.44 175 ASP A N 1
ATOM 1184 C CA . ASP A 1 175 ? -27.512 7.233 13.166 1.00 68.44 175 ASP A CA 1
ATOM 1185 C C . ASP A 1 175 ? -28.909 7.814 13.480 1.00 68.44 175 ASP A C 1
ATOM 1187 O O . ASP A 1 175 ? -29.025 8.905 14.033 1.00 68.44 175 ASP A O 1
ATOM 1191 N N . ASP A 1 176 ? -29.971 7.056 13.180 1.00 53.56 176 ASP A N 1
ATOM 1192 C CA . ASP A 1 176 ? -31.367 7.521 13.190 1.00 53.56 176 ASP A CA 1
ATOM 1193 C C . ASP A 1 176 ? -32.165 7.048 14.427 1.00 53.56 176 ASP A C 1
ATOM 1195 O O . ASP A 1 176 ? -33.397 7.114 14.470 1.00 53.56 176 ASP A O 1
ATOM 1199 N N . GLY A 1 177 ? -31.481 6.557 15.463 1.00 46.09 177 GLY A N 1
ATOM 1200 C CA . GLY A 1 177 ? -32.096 6.114 16.716 1.00 46.09 177 GLY A CA 1
ATOM 1201 C C . GLY A 1 177 ? -32.382 7.274 17.671 1.00 46.09 177 GLY A C 1
ATOM 1202 O O . GLY A 1 177 ? -31.564 7.588 18.529 1.00 46.09 177 GLY A O 1
ATOM 1203 N N . GLY A 1 178 ? -33.551 7.904 17.543 1.00 43.38 178 GLY A N 1
ATOM 1204 C CA . GLY A 1 178 ? -34.014 8.961 18.444 1.00 43.38 178 GLY A CA 1
ATOM 1205 C C . GLY A 1 178 ? -34.046 8.551 19.926 1.00 43.38 178 GLY A C 1
ATOM 1206 O O . GLY A 1 178 ? -34.866 7.737 20.345 1.00 43.38 178 GLY A O 1
ATOM 1207 N N . GLY A 1 179 ? -33.202 9.199 20.728 1.00 34.72 179 GLY A N 1
ATOM 1208 C CA . GLY A 1 179 ? -33.245 9.270 22.192 1.00 34.72 179 GLY A CA 1
ATOM 1209 C C . GLY A 1 179 ? -32.387 10.462 22.643 1.00 34.72 179 GLY A C 1
ATOM 1210 O O . GLY A 1 179 ? -31.372 10.727 22.000 1.00 34.72 179 GLY A O 1
ATOM 1211 N N . PRO A 1 180 ? -32.785 11.256 23.658 1.00 40.47 180 PRO A N 1
ATOM 1212 C CA . PRO A 1 180 ? -32.170 12.557 23.893 1.00 40.47 180 PRO A CA 1
ATOM 1213 C C . PRO A 1 180 ? -30.765 12.384 24.476 1.00 40.47 180 PRO A C 1
ATOM 1215 O O . PRO A 1 180 ? -30.602 12.082 25.656 1.00 40.47 180 PRO A O 1
ATOM 1218 N N . ALA A 1 181 ? -29.745 12.595 23.648 1.00 38.94 181 ALA A N 1
ATOM 1219 C CA . ALA A 1 181 ? -28.370 12.714 24.100 1.00 38.94 181 ALA A CA 1
ATOM 1220 C C . ALA A 1 181 ? -28.148 14.129 24.652 1.00 38.94 181 ALA A C 1
ATOM 1222 O O . ALA A 1 181 ? -27.871 15.072 23.914 1.00 38.94 181 ALA A O 1
ATOM 1223 N N . THR A 1 182 ? -28.269 14.284 25.968 1.00 42.38 182 THR A N 1
ATOM 1224 C CA . THR A 1 182 ? -27.523 15.322 26.680 1.00 42.38 182 THR A CA 1
ATOM 1225 C C . THR A 1 182 ? -26.159 14.751 27.038 1.00 42.38 182 THR A C 1
ATOM 1227 O O . THR A 1 182 ? -26.048 14.018 28.017 1.00 42.38 182 THR A O 1
ATOM 1230 N N . ALA A 1 183 ? -25.148 15.075 26.239 1.00 34.50 183 ALA A N 1
ATOM 1231 C CA . ALA A 1 183 ? -23.752 15.168 26.663 1.00 34.50 183 ALA A CA 1
ATOM 1232 C C . ALA A 1 183 ? -22.944 15.790 25.517 1.00 34.50 183 ALA A C 1
ATOM 1234 O O . ALA A 1 183 ? -22.348 15.103 24.694 1.00 34.50 183 ALA A O 1
ATOM 1235 N N . GLU A 1 184 ? -22.965 17.119 25.454 1.00 37.19 184 GLU A N 1
ATOM 1236 C CA . GLU A 1 184 ? -21.896 17.867 24.807 1.00 37.19 184 GLU A CA 1
ATOM 1237 C C . GLU A 1 184 ? -20.593 17.710 25.600 1.00 37.19 184 GLU A C 1
ATOM 1239 O O . GLU A 1 184 ? -20.584 17.777 26.831 1.00 37.19 184 GLU A O 1
ATOM 1244 N N . SER A 1 185 ? -19.501 17.563 24.851 1.00 36.66 185 SER A N 1
ATOM 1245 C CA . SER A 1 185 ? -18.157 18.149 25.019 1.00 36.66 185 SER A CA 1
ATOM 1246 C C . SER A 1 185 ? -17.114 17.102 24.597 1.00 36.66 185 SER A C 1
ATOM 1248 O O . SER A 1 185 ? -17.251 15.931 24.913 1.00 36.66 185 SER A O 1
ATOM 1250 N N . ALA A 1 186 ? -16.069 17.400 23.834 1.00 32.94 186 ALA A N 1
ATOM 1251 C CA . ALA A 1 186 ? -15.447 18.666 23.493 1.00 32.94 186 ALA A CA 1
ATOM 1252 C C . ALA A 1 186 ? -14.683 18.514 22.164 1.00 32.94 186 ALA A C 1
ATOM 1254 O O . ALA A 1 186 ? -14.247 17.414 21.844 1.00 32.94 186 ALA A O 1
ATOM 1255 N N . ALA A 1 187 ? -14.501 19.639 21.460 1.00 31.14 187 ALA A N 1
ATOM 1256 C CA . ALA A 1 187 ? -13.496 19.940 20.421 1.00 31.14 187 ALA A CA 1
ATOM 1257 C C . ALA A 1 187 ? -14.131 20.621 19.199 1.00 31.14 187 ALA A C 1
ATOM 1259 O O . ALA A 1 187 ? -14.195 20.075 18.101 1.00 31.14 187 ALA A O 1
ATOM 1260 N N . ALA A 1 188 ? -14.601 21.852 19.395 1.00 37.81 188 ALA A N 1
ATOM 1261 C CA . ALA A 1 188 ? -14.998 22.720 18.294 1.00 37.81 188 ALA A CA 1
ATOM 1262 C C . ALA A 1 188 ? -14.639 24.180 18.582 1.00 37.81 188 ALA A C 1
ATOM 1264 O O . ALA A 1 188 ? -15.507 25.037 18.507 1.00 37.81 188 ALA A O 1
ATOM 1265 N N . GLN A 1 189 ? -13.376 24.470 18.910 1.00 34.72 189 GLN A N 1
ATOM 1266 C CA . GLN A 1 189 ? -12.809 25.821 18.801 1.00 34.72 189 GLN A CA 1
ATOM 1267 C C . GLN A 1 189 ? -11.309 25.719 18.489 1.00 34.72 189 GLN A C 1
ATOM 1269 O O . GLN A 1 189 ? -10.530 25.454 19.389 1.00 34.72 189 GLN A O 1
ATOM 1274 N N . ASP A 1 190 ? -10.957 25.807 17.200 1.00 38.47 190 ASP A N 1
ATOM 1275 C CA . ASP A 1 190 ? -9.812 26.568 16.645 1.00 38.47 190 ASP A CA 1
ATOM 1276 C C . ASP A 1 190 ? -9.436 26.079 15.237 1.00 38.47 190 ASP A C 1
ATOM 1278 O O . ASP A 1 190 ? -8.388 25.491 14.991 1.00 38.47 190 ASP A O 1
ATOM 1282 N N . GLN A 1 191 ? -10.316 26.328 14.264 1.00 40.69 191 GLN A N 1
ATOM 1283 C CA . GLN A 1 191 ? -10.033 26.047 12.847 1.00 40.69 191 GLN A CA 1
ATOM 1284 C C . GLN A 1 191 ? -9.581 27.286 12.053 1.00 40.69 191 GLN A C 1
ATOM 1286 O O . GLN A 1 191 ? -9.365 27.185 10.849 1.00 40.69 191 GLN A O 1
ATOM 1291 N N . ALA A 1 192 ? -9.411 28.448 12.695 1.00 36.41 192 ALA A N 1
ATOM 1292 C CA . ALA A 1 192 ? -9.117 29.698 11.987 1.00 36.41 192 ALA A CA 1
ATOM 1293 C C . ALA A 1 192 ? -7.644 30.156 12.062 1.00 36.41 192 ALA A C 1
ATOM 1295 O O . ALA A 1 192 ? -7.180 30.799 11.125 1.00 36.41 192 ALA A O 1
ATOM 1296 N N . GLU A 1 193 ? -6.872 29.798 13.098 1.00 38.78 193 GLU A N 1
ATOM 1297 C CA . GLU A 1 193 ? -5.468 30.250 13.227 1.00 38.78 193 GLU A CA 1
ATOM 1298 C C . GLU A 1 193 ? -4.431 29.254 12.665 1.00 38.78 193 GLU A C 1
ATOM 1300 O O . GLU A 1 193 ? -3.377 29.670 12.175 1.00 38.78 193 GLU A O 1
ATOM 1305 N N . GLN A 1 194 ? -4.747 27.952 12.610 1.00 41.84 194 GLN A N 1
ATOM 1306 C CA . GLN A 1 194 ? -3.825 26.913 12.113 1.00 41.84 194 GLN A CA 1
ATOM 1307 C C . GLN A 1 194 ? -3.635 26.911 10.584 1.00 41.84 194 GLN A C 1
ATOM 1309 O O . GLN A 1 194 ? -2.636 26.391 10.085 1.00 41.84 194 GLN A O 1
ATOM 1314 N N . GLN A 1 195 ? -4.533 27.545 9.819 1.00 40.03 195 GLN A N 1
ATOM 1315 C CA . GLN A 1 195 ? -4.383 27.658 8.362 1.00 40.03 195 GLN A CA 1
ATOM 1316 C C . GLN A 1 195 ? -3.275 28.637 7.939 1.00 40.03 195 GLN A C 1
ATOM 1318 O O . GLN A 1 195 ? -2.718 28.470 6.854 1.00 40.03 195 GLN A O 1
ATOM 1323 N N . SER A 1 196 ? -2.883 29.601 8.785 1.00 40.12 196 SER A N 1
ATOM 1324 C CA . SER A 1 196 ? -1.808 30.545 8.427 1.00 40.12 196 SER A CA 1
ATOM 1325 C C . SER A 1 196 ? -0.394 29.981 8.649 1.00 40.12 196 SER A C 1
ATOM 1327 O O . SER A 1 196 ? 0.534 30.356 7.934 1.00 40.12 196 SER A O 1
ATOM 1329 N N . GLN A 1 197 ? -0.224 29.016 9.565 1.00 35.66 197 GLN A N 1
ATOM 1330 C CA . GLN A 1 197 ? 1.071 28.365 9.834 1.00 35.66 197 GLN A CA 1
ATOM 1331 C C . GLN A 1 197 ? 1.360 27.175 8.898 1.00 35.66 197 GLN A C 1
ATOM 1333 O O . GLN A 1 197 ? 2.519 26.891 8.593 1.00 35.66 197 GLN A O 1
ATOM 1338 N N . ALA A 1 198 ? 0.323 26.516 8.370 1.00 40.06 198 ALA A N 1
ATOM 1339 C CA . ALA A 1 198 ? 0.471 25.473 7.349 1.00 40.06 198 ALA A CA 1
ATOM 1340 C C . ALA A 1 198 ? 0.853 26.044 5.966 1.00 40.06 198 ALA A C 1
ATOM 1342 O O . ALA A 1 198 ? 1.531 25.391 5.174 1.00 40.06 198 ALA A O 1
ATOM 1343 N N . GLN A 1 199 ? 0.462 27.291 5.676 1.00 42.16 199 GLN A N 1
ATOM 1344 C CA . GLN A 1 199 ? 0.842 27.976 4.436 1.00 42.16 199 GLN A CA 1
ATOM 1345 C C . GLN A 1 199 ? 2.272 28.541 4.485 1.00 42.16 199 GLN A C 1
ATOM 1347 O O . GLN A 1 199 ? 2.947 28.559 3.455 1.00 42.16 199 GLN A O 1
ATOM 1352 N N . SER A 1 200 ? 2.777 28.935 5.663 1.00 40.88 200 SER A N 1
ATOM 1353 C CA . SER A 1 200 ? 4.157 29.425 5.811 1.00 40.88 200 SER A CA 1
ATOM 1354 C C . SER A 1 200 ? 5.205 28.305 5.778 1.00 40.88 200 SER A C 1
ATOM 1356 O O . SER A 1 200 ? 6.313 28.519 5.292 1.00 40.88 200 SER A O 1
ATOM 1358 N N . THR A 1 201 ? 4.849 27.092 6.211 1.00 42.19 201 THR A N 1
ATOM 1359 C CA . THR A 1 201 ? 5.723 25.907 6.144 1.00 42.19 201 THR A CA 1
ATOM 1360 C C . THR A 1 201 ? 5.805 25.323 4.738 1.00 42.19 201 THR A C 1
ATOM 1362 O O . THR A 1 201 ? 6.897 24.987 4.287 1.00 42.19 201 THR A O 1
ATOM 1365 N N . ALA A 1 202 ? 4.695 25.282 3.994 1.00 42.66 202 ALA A N 1
ATOM 1366 C CA . ALA A 1 202 ? 4.713 24.855 2.596 1.00 42.66 202 ALA A CA 1
ATOM 1367 C C . ALA A 1 202 ? 5.568 25.791 1.719 1.00 42.66 202 ALA A C 1
ATOM 1369 O O . ALA A 1 202 ? 6.378 25.305 0.934 1.00 42.66 202 ALA A O 1
ATOM 1370 N N . ALA A 1 203 ? 5.459 27.114 1.911 1.00 44.16 203 ALA A N 1
ATOM 1371 C CA . ALA A 1 203 ? 6.267 28.101 1.191 1.00 44.16 203 ALA A CA 1
ATOM 1372 C C . ALA A 1 203 ? 7.770 27.991 1.520 1.00 44.16 203 ALA A C 1
ATOM 1374 O O . ALA A 1 203 ? 8.592 27.980 0.602 1.00 44.16 203 ALA A O 1
ATOM 1375 N N . ALA A 1 204 ? 8.122 27.813 2.801 1.00 44.59 204 ALA A N 1
ATOM 1376 C CA . ALA A 1 204 ? 9.505 27.626 3.252 1.00 44.59 204 ALA A CA 1
ATOM 1377 C C . ALA A 1 204 ? 10.164 26.350 2.688 1.00 44.59 204 ALA A C 1
ATOM 1379 O O . ALA A 1 204 ? 11.364 26.345 2.412 1.00 44.59 204 ALA A O 1
ATOM 1380 N N . LEU A 1 205 ? 9.387 25.283 2.466 1.00 47.06 205 LEU A N 1
ATOM 1381 C CA . LEU A 1 205 ? 9.869 24.037 1.860 1.00 47.06 205 LEU A CA 1
ATOM 1382 C C . LEU A 1 205 ? 10.117 24.189 0.349 1.00 47.06 205 LEU A C 1
ATOM 1384 O O . LEU A 1 205 ? 11.098 23.650 -0.167 1.00 47.06 205 LEU A O 1
ATOM 1388 N N . THR A 1 206 ? 9.291 24.967 -0.358 1.00 48.25 206 THR A N 1
ATOM 1389 C CA . THR A 1 206 ? 9.525 25.306 -1.777 1.00 48.25 206 THR A CA 1
ATOM 1390 C C . THR A 1 206 ? 10.720 26.241 -1.985 1.00 48.25 206 THR A C 1
ATOM 1392 O O . THR A 1 206 ? 11.491 26.019 -2.918 1.00 48.25 206 THR A O 1
ATOM 1395 N N . ASP A 1 207 ? 10.931 27.230 -1.109 1.00 42.69 207 ASP A N 1
ATOM 1396 C CA . ASP A 1 207 ? 12.093 28.136 -1.180 1.00 42.69 207 ASP A CA 1
ATOM 1397 C C . ASP A 1 207 ? 13.408 27.432 -0.783 1.00 42.69 207 ASP A C 1
ATOM 1399 O O . ASP A 1 207 ? 14.471 27.689 -1.361 1.00 42.69 207 ASP A O 1
ATOM 1403 N N . GLY A 1 208 ? 13.343 26.472 0.145 1.00 42.91 208 GLY A N 1
ATOM 1404 C CA . GLY A 1 208 ? 14.460 25.579 0.471 1.00 42.91 208 GLY A CA 1
ATOM 1405 C C . GLY A 1 208 ? 14.867 24.690 -0.710 1.00 42.91 208 GLY A C 1
ATOM 1406 O O . GLY A 1 208 ? 16.051 24.582 -1.029 1.00 42.91 208 GLY A O 1
ATOM 1407 N N . ALA A 1 209 ? 13.891 24.126 -1.427 1.00 41.09 209 ALA A N 1
ATOM 1408 C CA . ALA A 1 209 ? 14.141 23.319 -2.623 1.00 41.09 209 ALA A CA 1
ATOM 1409 C C . ALA A 1 209 ? 14.687 24.143 -3.809 1.00 41.09 209 ALA A C 1
ATOM 1411 O O . ALA A 1 209 ? 15.461 23.623 -4.613 1.00 41.09 209 ALA A O 1
ATOM 1412 N N . ALA A 1 210 ? 14.328 25.427 -3.914 1.00 42.78 210 ALA A N 1
ATOM 1413 C CA . ALA A 1 210 ? 14.796 26.316 -4.980 1.00 42.78 210 ALA A CA 1
ATOM 1414 C C . ALA A 1 210 ? 16.207 26.893 -4.742 1.00 42.78 210 ALA A C 1
ATOM 1416 O O . ALA A 1 210 ? 16.870 27.298 -5.697 1.00 42.78 210 ALA A O 1
ATOM 1417 N N . SER A 1 211 ? 16.678 26.932 -3.490 1.00 46.03 211 SER A N 1
ATOM 1418 C CA . SER A 1 211 ? 17.964 27.545 -3.113 1.00 46.03 211 SER A CA 1
ATOM 1419 C C . SER A 1 211 ? 19.159 26.585 -3.117 1.00 46.03 211 SER A C 1
ATOM 1421 O O . SER A 1 211 ? 20.297 27.039 -2.996 1.00 46.03 211 SER A O 1
ATOM 1423 N N . GLY A 1 212 ? 18.940 25.276 -3.294 1.00 39.41 212 GLY A N 1
ATOM 1424 C CA . GLY A 1 212 ? 20.023 24.289 -3.395 1.00 39.41 212 GLY A CA 1
ATOM 1425 C C . GLY A 1 212 ? 20.858 24.135 -2.118 1.00 39.41 212 GLY A C 1
ATOM 1426 O O . GLY A 1 212 ? 21.986 23.644 -2.186 1.00 39.41 212 GLY A O 1
ATOM 1427 N N . ALA A 1 213 ? 20.333 24.552 -0.962 1.00 41.59 213 ALA A N 1
ATOM 1428 C CA . ALA A 1 213 ? 20.978 24.305 0.320 1.00 41.59 213 ALA A CA 1
ATOM 1429 C C . ALA A 1 213 ? 20.948 22.793 0.641 1.00 41.59 213 ALA A C 1
ATOM 1431 O O . ALA A 1 213 ? 19.899 22.161 0.487 1.00 41.59 213 ALA A O 1
ATOM 1432 N N . PRO A 1 214 ? 22.071 22.187 1.067 1.00 40.06 214 PRO A N 1
ATOM 1433 C CA . PRO A 1 214 ? 22.123 20.764 1.383 1.00 40.06 214 PRO A CA 1
ATOM 1434 C C . PRO A 1 214 ? 21.223 20.444 2.586 1.00 40.06 214 PRO A C 1
ATOM 1436 O O . PRO A 1 214 ? 21.404 20.962 3.686 1.00 40.06 214 PRO A O 1
ATOM 1439 N N . LEU A 1 215 ? 20.232 19.581 2.354 1.00 39.47 215 LEU A N 1
ATOM 1440 C CA . LEU A 1 215 ? 19.352 19.006 3.368 1.00 39.47 215 LEU A CA 1
ATOM 1441 C C . LEU A 1 215 ? 20.130 17.972 4.189 1.00 39.47 215 LEU A C 1
ATOM 1443 O O . LEU A 1 215 ? 20.201 16.815 3.788 1.00 39.47 215 LEU A O 1
ATOM 1447 N N . VAL A 1 216 ? 20.627 18.409 5.350 1.00 40.62 216 VAL A N 1
ATOM 1448 C CA . VAL A 1 216 ? 21.153 17.637 6.497 1.00 40.62 216 VAL A CA 1
ATOM 1449 C C . VAL A 1 216 ? 22.650 17.858 6.733 1.00 40.62 216 VAL A C 1
ATOM 1451 O O . VAL A 1 216 ? 23.507 17.161 6.199 1.00 40.62 216 VAL A O 1
ATOM 1454 N N . GLU A 1 217 ? 22.941 18.774 7.652 1.00 44.81 217 GLU A N 1
ATOM 1455 C CA . GLU A 1 217 ? 23.875 18.470 8.734 1.00 44.81 217 GLU A CA 1
ATOM 1456 C C . GLU A 1 217 ? 22.991 18.107 9.938 1.00 44.81 217 GLU A C 1
ATOM 1458 O O . GLU A 1 217 ? 22.006 18.802 10.219 1.00 44.81 217 GLU A O 1
ATOM 1463 N N . VAL A 1 218 ? 23.242 16.956 10.566 1.00 49.84 218 VAL A N 1
ATOM 1464 C CA . VAL A 1 218 ? 22.468 16.508 11.732 1.00 49.84 218 VAL A CA 1
ATOM 1465 C C . VAL A 1 218 ? 22.669 17.555 12.823 1.00 49.84 218 VAL A C 1
ATOM 1467 O O . VAL A 1 218 ? 23.804 17.885 13.149 1.00 49.84 218 VAL A O 1
ATOM 1470 N N . CYS A 1 219 ? 21.591 18.140 13.355 1.00 51.81 219 CYS A N 1
ATOM 1471 C CA . CYS A 1 219 ? 21.774 19.143 14.399 1.00 51.81 219 CYS A CA 1
ATOM 1472 C C . CYS A 1 219 ? 22.356 18.476 15.654 1.00 51.81 219 CYS A C 1
ATOM 1474 O O . CYS A 1 219 ? 22.015 17.337 15.974 1.00 51.81 219 CYS A O 1
ATOM 1476 N N . GLU A 1 220 ? 23.195 19.204 16.389 1.00 62.38 220 GLU A N 1
ATOM 1477 C CA . GLU A 1 220 ? 23.873 18.728 17.606 1.00 62.38 220 GLU A CA 1
ATOM 1478 C C . GLU A 1 220 ? 22.887 18.131 18.631 1.00 62.38 220 GLU A C 1
ATOM 1480 O O . GLU A 1 220 ? 23.202 17.208 19.376 1.00 62.38 220 GLU A O 1
ATOM 1485 N N . GLN A 1 221 ? 21.641 18.610 18.636 1.00 57.59 221 GLN A N 1
ATOM 1486 C CA . GLN A 1 221 ? 20.576 18.063 19.470 1.00 57.59 221 GLN A CA 1
ATOM 1487 C C . GLN A 1 221 ? 20.104 16.676 19.002 1.00 57.59 221 GLN A C 1
ATOM 1489 O O . GLN A 1 221 ? 19.878 15.809 19.841 1.00 57.59 221 GLN A O 1
ATOM 1494 N N . CYS A 1 222 ? 20.003 16.435 17.693 1.00 49.44 222 CYS A N 1
ATOM 1495 C CA . CYS A 1 222 ? 19.696 15.117 17.136 1.00 49.44 222 CYS A CA 1
ATOM 1496 C C . CYS A 1 222 ? 20.858 14.131 17.327 1.00 49.44 222 CYS A C 1
ATOM 1498 O O . CYS A 1 222 ? 20.604 12.965 17.613 1.00 49.44 222 CYS A O 1
ATOM 1500 N N . GLU A 1 223 ? 22.115 14.582 17.241 1.00 65.44 223 GLU A N 1
ATOM 1501 C CA . GLU A 1 223 ? 23.278 13.745 17.585 1.00 65.44 223 GLU A CA 1
ATOM 1502 C C . GLU A 1 223 ? 23.284 13.360 19.066 1.00 65.44 223 GLU A C 1
ATOM 1504 O O . GLU A 1 223 ? 23.456 12.189 19.394 1.00 65.44 223 GLU A O 1
ATOM 1509 N N . ARG A 1 224 ? 23.000 14.309 19.966 1.00 61.34 224 ARG A N 1
ATOM 1510 C CA . ARG A 1 224 ? 22.884 14.027 21.404 1.00 61.34 224 ARG A CA 1
ATOM 1511 C C . ARG A 1 224 ? 21.741 13.069 21.732 1.00 61.34 224 ARG A C 1
ATOM 1513 O O . ARG A 1 224 ? 21.886 12.243 22.626 1.00 61.34 224 ARG A O 1
ATOM 1520 N N . MET A 1 225 ? 20.613 13.174 21.02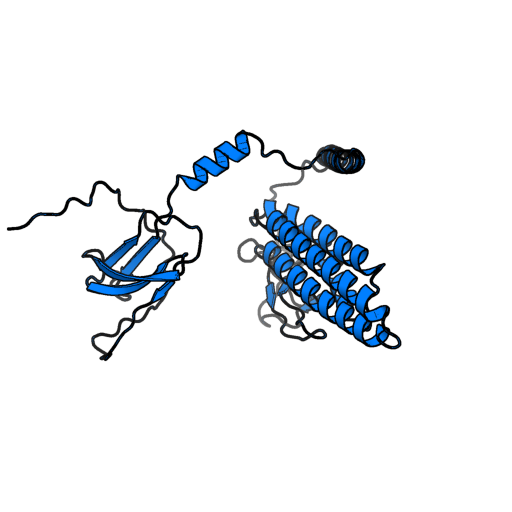9 1.00 55.03 225 MET A N 1
ATOM 1521 C CA . MET A 1 225 ? 19.490 12.245 21.199 1.00 55.03 225 MET A CA 1
ATOM 1522 C C . MET A 1 225 ? 19.814 10.850 20.659 1.00 55.03 225 MET A C 1
ATOM 1524 O O . MET A 1 225 ? 19.426 9.864 21.275 1.00 55.03 225 MET A O 1
ATOM 1528 N N . ARG A 1 226 ? 20.560 10.763 19.552 1.00 58.47 226 ARG A N 1
ATOM 1529 C CA . ARG A 1 226 ? 21.025 9.493 18.993 1.00 58.47 226 ARG A CA 1
ATOM 1530 C C . ARG A 1 226 ? 22.030 8.793 19.913 1.00 58.47 226 ARG A C 1
ATOM 1532 O O . ARG A 1 226 ? 21.854 7.613 20.186 1.00 58.47 226 ARG A O 1
ATOM 1539 N N . GLN A 1 227 ? 23.013 9.521 20.443 1.00 56.97 227 GLN A N 1
ATOM 1540 C CA . GLN A 1 227 ? 23.967 8.978 21.419 1.00 56.97 227 GLN A CA 1
ATOM 1541 C C . GLN A 1 227 ? 23.257 8.494 22.690 1.00 56.97 227 GLN A C 1
ATOM 1543 O O . GLN A 1 227 ? 23.531 7.400 23.162 1.00 56.97 227 GLN A O 1
ATOM 1548 N N . ALA A 1 228 ? 22.267 9.244 23.187 1.00 55.19 228 ALA A N 1
ATOM 1549 C CA . ALA A 1 228 ? 21.475 8.818 24.341 1.00 55.19 228 ALA A CA 1
ATOM 1550 C C . ALA A 1 228 ? 20.668 7.527 24.088 1.00 55.19 228 ALA A C 1
ATOM 1552 O O . ALA A 1 228 ? 20.476 6.753 25.017 1.00 55.19 228 ALA A O 1
ATOM 1553 N N . SER A 1 229 ? 20.214 7.281 22.851 1.00 53.09 229 SER A N 1
ATOM 1554 C CA . SER A 1 229 ? 19.513 6.038 22.486 1.00 53.09 229 SER A CA 1
ATOM 1555 C C . SER A 1 229 ? 20.437 4.856 22.183 1.00 53.09 229 SER A C 1
ATOM 1557 O O . SER A 1 229 ? 19.985 3.720 22.223 1.00 53.09 229 SER A O 1
ATOM 1559 N N . GLU A 1 230 ? 21.705 5.114 21.854 1.00 53.41 230 GLU A N 1
ATOM 1560 C CA . GLU A 1 230 ? 22.721 4.074 21.633 1.00 53.41 230 GLU A CA 1
ATOM 1561 C C . GLU A 1 230 ? 23.319 3.579 22.974 1.00 53.41 230 GLU A C 1
ATOM 1563 O O . GLU A 1 230 ? 23.831 2.465 23.030 1.00 53.41 230 GLU A O 1
ATOM 1568 N N . ASP A 1 231 ? 23.184 4.356 24.062 1.00 49.38 231 ASP A N 1
ATOM 1569 C CA . ASP A 1 231 ? 23.668 4.012 25.411 1.00 49.38 231 ASP A CA 1
ATOM 1570 C C . ASP A 1 231 ? 22.612 3.334 26.325 1.00 49.38 231 ASP A C 1
ATOM 1572 O O . ASP A 1 231 ? 22.975 2.762 27.357 1.00 49.38 231 ASP A O 1
ATOM 1576 N N . GLU A 1 232 ? 21.315 3.352 25.978 1.00 56.69 232 GLU A N 1
ATOM 1577 C CA . GLU A 1 232 ? 20.279 2.562 26.674 1.00 56.69 232 GLU A CA 1
ATOM 1578 C C . GLU A 1 232 ? 20.194 1.165 26.056 1.00 56.69 232 GLU A C 1
ATOM 1580 O O . GLU A 1 232 ? 19.435 0.903 25.121 1.00 56.69 232 GLU A O 1
ATOM 1585 N N . LYS A 1 233 ? 21.011 0.251 26.576 1.00 61.34 233 LYS A N 1
ATOM 1586 C CA . LYS A 1 233 ? 21.007 -1.141 26.137 1.00 61.34 233 LYS A CA 1
ATOM 1587 C C . LYS A 1 233 ? 19.645 -1.788 26.412 1.00 61.34 233 LYS A C 1
ATOM 1589 O O . LYS A 1 233 ? 19.065 -1.608 27.484 1.00 61.34 233 LYS A O 1
ATOM 1594 N N . ALA A 1 234 ? 19.118 -2.528 25.440 1.00 67.44 234 ALA A N 1
ATOM 1595 C CA . ALA A 1 234 ? 17.815 -3.167 25.573 1.00 67.44 234 ALA A CA 1
ATOM 1596 C C . ALA A 1 234 ? 17.922 -4.481 26.367 1.00 67.44 234 ALA A C 1
ATOM 1598 O O . ALA A 1 234 ? 18.809 -5.290 26.109 1.00 67.44 234 ALA A O 1
ATOM 1599 N N . THR A 1 235 ? 16.981 -4.710 27.288 1.00 71.69 235 THR A N 1
ATOM 1600 C CA . THR A 1 235 ? 16.828 -5.985 28.010 1.00 71.69 235 THR A CA 1
ATOM 1601 C C . THR A 1 235 ? 15.662 -6.780 27.425 1.00 71.69 235 THR A C 1
ATOM 1603 O O . THR A 1 235 ? 14.564 -6.242 27.226 1.00 71.69 235 THR A O 1
ATOM 1606 N N . PHE A 1 236 ? 15.879 -8.071 27.183 1.00 77.44 236 PHE A N 1
ATOM 1607 C CA . PHE A 1 236 ? 14.853 -9.039 26.800 1.00 77.44 236 PHE A CA 1
ATOM 1608 C C . PHE A 1 236 ? 14.622 -10.028 27.943 1.00 77.44 236 PHE A C 1
ATOM 1610 O O . PHE A 1 236 ? 15.561 -10.655 28.418 1.00 77.44 236 PHE A O 1
ATOM 1617 N N . ALA A 1 237 ? 13.371 -10.196 28.374 1.00 77.12 237 ALA A N 1
ATOM 1618 C CA . ALA A 1 237 ? 13.024 -11.118 29.449 1.00 77.12 237 ALA A CA 1
ATOM 1619 C C . ALA A 1 237 ? 11.814 -11.982 29.080 1.00 77.12 237 ALA A C 1
ATOM 1621 O O . ALA A 1 237 ? 10.804 -11.481 28.579 1.00 77.12 237 ALA A O 1
ATOM 1622 N N . VAL A 1 238 ? 11.908 -13.276 29.379 1.00 77.06 238 VAL A N 1
ATOM 1623 C CA . VAL A 1 238 ? 10.840 -14.267 29.204 1.00 77.06 238 VAL A CA 1
ATOM 1624 C C . VAL A 1 238 ? 10.591 -14.940 30.544 1.00 77.06 238 VAL A C 1
ATOM 1626 O O . VAL A 1 238 ? 11.529 -15.428 31.168 1.00 77.06 238 VAL A O 1
ATOM 1629 N N . ARG A 1 239 ? 9.328 -15.008 30.975 1.00 80.69 239 ARG A N 1
ATOM 1630 C CA . ARG A 1 239 ? 8.925 -15.769 32.163 1.00 80.69 239 ARG A CA 1
ATOM 1631 C C . ARG A 1 239 ? 7.971 -16.888 31.777 1.00 80.69 239 ARG A C 1
ATOM 1633 O O . ARG A 1 239 ? 6.947 -16.636 31.150 1.00 80.69 239 ARG A O 1
ATOM 1640 N N . VAL A 1 240 ? 8.307 -18.101 32.192 1.00 77.19 240 VAL A N 1
ATOM 1641 C CA . VAL A 1 240 ? 7.502 -19.307 32.027 1.00 77.19 240 VAL A CA 1
ATOM 1642 C C . VAL A 1 240 ? 6.738 -19.565 33.322 1.00 77.19 240 VAL A C 1
ATOM 1644 O O . VAL A 1 240 ? 7.328 -19.626 34.403 1.00 77.19 240 VAL A O 1
ATOM 1647 N N . VAL A 1 241 ? 5.421 -19.698 33.201 1.00 78.12 241 VAL A N 1
ATOM 1648 C CA . VAL A 1 241 ? 4.495 -19.986 34.301 1.00 78.12 241 VAL A CA 1
ATOM 1649 C C . VAL A 1 241 ? 3.608 -21.174 33.936 1.00 78.12 241 VAL A C 1
ATOM 1651 O O . VAL A 1 241 ? 3.447 -21.487 32.755 1.00 78.12 241 VAL A O 1
ATOM 1654 N N . ASP A 1 242 ? 3.067 -21.844 34.945 1.00 74.94 242 ASP A N 1
ATOM 1655 C CA . ASP A 1 242 ? 2.032 -22.864 34.787 1.00 74.94 242 ASP A CA 1
ATOM 1656 C C . ASP A 1 242 ? 0.680 -22.196 34.472 1.00 74.94 242 ASP A C 1
ATOM 1658 O O . ASP A 1 242 ? 0.288 -21.250 35.150 1.00 74.94 242 ASP A O 1
ATOM 1662 N N . ASP A 1 243 ? -0.022 -22.667 33.438 1.00 73.31 243 ASP A N 1
ATOM 1663 C CA . ASP A 1 243 ? -1.278 -22.067 32.947 1.00 73.31 243 ASP A CA 1
ATOM 1664 C C . ASP A 1 243 ? -2.457 -22.233 33.926 1.00 73.31 243 ASP A C 1
ATOM 1666 O O . ASP A 1 243 ? -3.402 -21.445 33.904 1.00 73.31 243 ASP A O 1
ATOM 1670 N N . GLU A 1 244 ? -2.425 -23.240 34.807 1.00 71.75 244 GLU A N 1
ATOM 1671 C CA . GLU A 1 244 ? -3.490 -23.453 35.793 1.00 71.75 244 GLU A CA 1
ATOM 1672 C C . GLU A 1 244 ? -3.221 -22.715 37.110 1.00 71.75 244 GLU A C 1
ATOM 1674 O O . GLU A 1 244 ? -4.169 -22.277 37.772 1.00 71.75 244 GLU A O 1
ATOM 1679 N N . THR A 1 245 ? -1.954 -22.612 37.524 1.00 79.50 245 THR A N 1
ATOM 1680 C CA . THR A 1 245 ? -1.590 -22.084 38.852 1.00 79.50 245 THR A CA 1
ATOM 1681 C C . THR A 1 245 ? -0.940 -20.703 38.835 1.00 79.50 245 THR A C 1
ATOM 1683 O O . THR A 1 245 ? -0.795 -20.109 39.906 1.00 79.50 245 THR A O 1
ATOM 1686 N N . ASP A 1 246 ? -0.546 -20.192 37.664 1.00 75.38 246 ASP A N 1
ATOM 1687 C CA . ASP A 1 246 ? 0.297 -18.999 37.482 1.00 75.38 246 ASP A CA 1
ATOM 1688 C C . ASP A 1 246 ? 1.661 -19.080 38.212 1.00 75.38 246 ASP A C 1
ATOM 1690 O O . ASP A 1 246 ? 2.390 -18.084 38.314 1.00 75.38 246 ASP A O 1
ATOM 1694 N N . GLU A 1 247 ? 2.043 -20.253 38.733 1.00 78.81 247 GLU A N 1
ATOM 1695 C CA . GLU A 1 247 ? 3.306 -20.432 39.448 1.00 78.81 247 GLU A CA 1
ATOM 1696 C C . GLU A 1 247 ? 4.487 -20.509 38.464 1.00 78.81 247 GLU A C 1
ATOM 1698 O O . GLU A 1 247 ? 4.371 -21.098 37.387 1.00 78.81 247 GLU A O 1
ATOM 1703 N N . PRO A 1 248 ? 5.649 -19.921 38.802 1.00 83.44 248 PRO A N 1
ATOM 1704 C CA . PRO A 1 248 ? 6.820 -19.948 37.933 1.00 83.44 248 PRO A CA 1
ATOM 1705 C C . PRO A 1 248 ? 7.363 -21.368 37.736 1.00 83.44 248 PRO A C 1
ATOM 1707 O O . PRO A 1 248 ? 7.494 -22.125 38.699 1.00 83.44 248 PRO A O 1
ATOM 1710 N N . VAL A 1 249 ? 7.754 -21.703 36.501 1.00 79.56 249 VAL A N 1
ATOM 1711 C CA . VAL A 1 249 ? 8.299 -23.029 36.160 1.00 79.56 249 VAL A CA 1
ATOM 1712 C C . VAL A 1 249 ? 9.823 -22.954 35.972 1.00 79.56 249 VAL A C 1
ATOM 1714 O O . VAL A 1 249 ? 10.291 -22.485 34.927 1.00 79.56 249 VAL A O 1
ATOM 1717 N N . PRO A 1 250 ? 10.627 -23.411 36.953 1.00 82.50 250 PRO A N 1
ATOM 1718 C CA . PRO A 1 250 ? 12.082 -23.457 36.831 1.00 82.50 250 PRO A CA 1
ATOM 1719 C C . PRO A 1 250 ? 12.558 -24.622 35.954 1.00 82.50 250 PRO A C 1
ATOM 1721 O O . PRO A 1 250 ? 11.913 -25.670 35.880 1.00 82.50 250 PRO A O 1
ATOM 1724 N N . GLY A 1 251 ? 13.740 -24.481 35.349 1.00 79.00 251 GLY A N 1
ATOM 1725 C CA . GLY A 1 251 ? 14.407 -25.575 34.635 1.00 79.00 251 GLY A CA 1
ATOM 1726 C C . GLY A 1 251 ? 13.953 -25.801 33.188 1.00 79.00 251 GLY A C 1
ATOM 1727 O O . GLY A 1 251 ? 14.310 -26.823 32.600 1.00 79.00 251 GLY A O 1
ATOM 1728 N N . VAL A 1 252 ? 13.186 -24.881 32.600 1.00 77.44 252 VAL A N 1
ATOM 1729 C CA . VAL A 1 252 ? 12.738 -24.959 31.201 1.00 77.44 252 VAL A CA 1
ATOM 1730 C C . VAL A 1 252 ? 13.840 -24.431 30.292 1.00 77.44 252 VAL A C 1
ATOM 1732 O O . VAL A 1 252 ? 14.228 -23.269 30.393 1.00 77.44 252 VAL A O 1
ATOM 1735 N N . ALA A 1 253 ? 14.343 -25.286 29.401 1.00 77.94 253 ALA A N 1
ATOM 1736 C CA . ALA A 1 253 ? 15.328 -24.898 28.400 1.00 77.94 253 ALA A CA 1
ATOM 1737 C C . ALA A 1 253 ? 14.651 -24.141 27.246 1.00 77.94 253 ALA A C 1
ATOM 1739 O O . ALA A 1 253 ? 13.769 -24.674 26.570 1.00 77.94 253 ALA A O 1
ATOM 1740 N N . LEU A 1 254 ? 15.085 -22.907 27.017 1.00 78.12 254 LEU A N 1
ATOM 1741 C CA . LEU A 1 254 ? 14.636 -22.022 25.953 1.00 78.12 254 LEU A CA 1
ATOM 1742 C C . LEU A 1 254 ? 15.813 -21.712 25.032 1.00 78.12 254 LEU A C 1
ATOM 1744 O O . LEU A 1 254 ? 16.857 -21.235 25.466 1.00 78.12 254 LEU A O 1
ATOM 1748 N N . LYS A 1 255 ? 15.623 -21.959 23.745 1.00 79.56 255 LYS A N 1
ATOM 1749 C CA . LYS A 1 255 ? 16.494 -21.508 22.673 1.00 79.56 255 LYS A CA 1
ATOM 1750 C C . LYS A 1 255 ? 16.058 -20.108 22.250 1.00 79.56 255 LYS A C 1
ATOM 1752 O O . LYS A 1 255 ? 14.944 -19.933 21.762 1.00 79.56 255 LYS A O 1
ATOM 1757 N N . ILE A 1 256 ? 16.911 -19.118 22.455 1.00 82.00 256 ILE A N 1
ATOM 1758 C CA . ILE A 1 256 ? 16.653 -17.715 22.145 1.00 82.00 256 ILE A CA 1
ATOM 1759 C C . ILE A 1 256 ? 17.523 -17.316 20.958 1.00 82.00 256 ILE A C 1
ATOM 1761 O O . ILE A 1 256 ? 18.741 -17.434 21.011 1.00 82.00 256 ILE A O 1
ATOM 1765 N N . THR A 1 257 ? 16.894 -16.852 19.884 1.00 80.94 257 THR A N 1
ATOM 1766 C CA . THR A 1 257 ? 17.575 -16.225 18.749 1.00 80.94 257 THR A CA 1
ATOM 1767 C C . THR A 1 257 ? 17.628 -14.723 18.986 1.00 80.94 257 THR A C 1
ATOM 1769 O O . THR A 1 257 ? 16.578 -14.084 19.121 1.00 80.94 257 THR A O 1
ATOM 1772 N N . LEU A 1 258 ? 18.840 -14.181 19.049 1.00 81.25 258 LEU A N 1
ATOM 1773 C CA . LEU A 1 258 ? 19.135 -12.767 19.242 1.00 81.25 258 LEU A CA 1
ATOM 1774 C C . LEU A 1 258 ? 18.959 -11.963 17.935 1.00 81.25 258 LEU A C 1
ATOM 1776 O O . LEU A 1 258 ? 18.882 -12.547 16.848 1.00 81.25 258 LEU A O 1
ATOM 1780 N N . PRO A 1 259 ? 18.897 -10.617 17.999 1.00 71.94 259 PRO A N 1
ATOM 1781 C CA . PRO A 1 259 ? 18.711 -9.756 16.825 1.00 71.94 259 PRO A CA 1
ATOM 1782 C C . PRO A 1 259 ? 19.790 -9.881 15.737 1.00 71.94 259 PRO A C 1
ATOM 1784 O O . PRO A 1 259 ? 19.529 -9.565 14.575 1.00 71.94 259 PRO A O 1
ATOM 1787 N N . ASP A 1 260 ? 20.992 -10.322 16.102 1.00 76.06 260 ASP A N 1
ATOM 1788 C CA . ASP A 1 260 ? 22.120 -10.586 15.199 1.00 76.06 260 ASP A CA 1
ATOM 1789 C C . ASP A 1 260 ? 22.064 -11.980 14.537 1.00 76.06 260 ASP A C 1
ATOM 1791 O O . ASP A 1 260 ? 22.851 -12.270 13.631 1.00 76.06 260 ASP A O 1
ATOM 1795 N N . GLY A 1 261 ? 21.097 -12.812 14.936 1.00 73.44 261 GLY A N 1
ATOM 1796 C CA . GLY A 1 261 ? 20.910 -14.180 14.470 1.00 73.44 261 GLY A CA 1
ATOM 1797 C C . GLY A 1 261 ? 21.679 -15.235 15.268 1.00 73.44 261 GLY A C 1
ATOM 1798 O O . GLY A 1 261 ? 21.620 -16.407 14.886 1.00 73.44 261 GLY A O 1
ATOM 1799 N N . GLU A 1 262 ? 22.385 -14.863 16.341 1.00 80.56 262 GLU A N 1
ATOM 1800 C CA . GLU A 1 262 ? 23.000 -15.821 17.263 1.00 80.56 262 GLU A CA 1
ATOM 1801 C C . GLU A 1 262 ? 21.920 -16.573 18.054 1.00 80.56 262 GLU A C 1
ATOM 1803 O O . GLU A 1 262 ? 20.897 -16.011 18.442 1.00 80.56 262 GLU A O 1
ATOM 1808 N N . GLU A 1 263 ? 22.114 -17.878 18.248 1.00 81.56 263 GLU A N 1
ATOM 1809 C CA . GLU A 1 263 ? 21.183 -18.729 18.986 1.00 81.56 263 GLU A CA 1
ATOM 1810 C C . GLU A 1 263 ? 21.818 -19.173 20.302 1.00 81.56 263 GLU A C 1
ATOM 1812 O O . GLU A 1 263 ? 22.805 -19.911 20.311 1.00 81.56 263 GLU A O 1
ATOM 1817 N N . GLU A 1 264 ? 21.204 -18.785 21.413 1.00 81.50 264 GLU A N 1
ATOM 1818 C CA . GLU A 1 264 ? 21.651 -19.131 22.757 1.00 81.50 264 GLU A CA 1
ATOM 1819 C C . GLU A 1 264 ? 20.630 -20.026 23.458 1.00 81.50 264 GLU A C 1
ATOM 1821 O O . GLU A 1 264 ? 19.421 -19.832 23.338 1.00 81.50 264 GLU A O 1
ATOM 1826 N N . VAL A 1 265 ? 21.098 -21.018 24.217 1.00 82.56 265 VAL A N 1
ATOM 1827 C CA . VAL A 1 265 ? 20.219 -21.869 25.030 1.00 82.56 265 VAL A CA 1
ATOM 1828 C C . VAL A 1 265 ? 20.310 -21.432 26.483 1.00 82.56 265 VAL A C 1
ATOM 1830 O O . VAL A 1 265 ? 21.354 -21.566 27.118 1.00 82.56 265 VAL A O 1
ATOM 1833 N N . HIS A 1 266 ? 19.187 -20.965 27.012 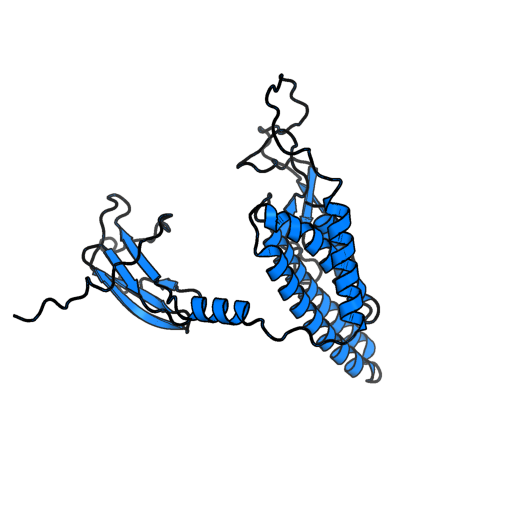1.00 82.50 266 HIS A N 1
ATOM 1834 C CA . HIS A 1 266 ? 19.022 -20.509 28.386 1.00 82.50 266 HIS A CA 1
ATOM 1835 C C . HIS A 1 266 ? 18.068 -21.423 29.143 1.00 82.50 266 HIS A C 1
ATOM 1837 O O . HIS A 1 266 ? 17.235 -22.100 28.550 1.00 82.50 266 HIS A O 1
ATOM 1843 N N . THR A 1 267 ? 18.188 -21.480 30.465 1.00 82.38 267 THR A N 1
ATOM 1844 C CA . THR A 1 267 ? 17.291 -22.273 31.317 1.00 82.38 267 THR A CA 1
ATOM 1845 C C . THR A 1 267 ? 16.627 -21.358 32.332 1.00 82.38 267 THR A C 1
ATOM 1847 O O . THR A 1 267 ? 17.319 -20.553 32.951 1.00 82.38 267 THR A O 1
ATOM 1850 N N . THR A 1 268 ? 15.308 -21.473 32.502 1.00 82.62 268 THR A N 1
ATOM 1851 C CA . THR A 1 268 ? 14.568 -20.645 33.464 1.00 82.62 268 THR A CA 1
ATOM 1852 C C . THR A 1 268 ? 15.055 -20.858 34.900 1.00 82.62 268 THR A C 1
ATOM 1854 O O . THR A 1 268 ? 15.309 -21.990 35.326 1.00 82.62 268 THR A O 1
ATOM 1857 N N . ASP A 1 269 ? 15.179 -19.763 35.650 1.00 83.38 269 ASP A N 1
ATOM 1858 C CA . ASP A 1 269 ? 15.605 -19.761 37.054 1.00 83.38 269 ASP A CA 1
ATOM 1859 C C . ASP A 1 269 ? 14.490 -20.194 38.034 1.00 83.38 269 ASP A C 1
ATOM 1861 O O . ASP A 1 269 ? 13.396 -20.572 37.621 1.00 83.38 269 ASP A O 1
ATOM 1865 N N . GLU A 1 270 ? 14.736 -20.115 39.351 1.00 77.25 270 GLU A N 1
ATOM 1866 C CA . GLU A 1 270 ? 13.747 -20.428 40.407 1.00 77.25 270 GLU A CA 1
ATOM 1867 C C . GLU A 1 270 ? 12.448 -19.600 40.324 1.00 77.25 270 GLU A C 1
ATOM 1869 O O . GLU A 1 270 ? 11.441 -19.957 40.933 1.00 77.25 270 GLU A O 1
ATOM 1874 N N . GLN A 1 271 ? 12.458 -18.501 39.571 1.00 77.38 271 GLN A N 1
ATOM 1875 C CA . GLN A 1 271 ? 11.320 -17.615 39.330 1.00 77.38 271 GLN A CA 1
ATOM 1876 C C . GLN A 1 271 ? 10.776 -17.780 37.899 1.00 77.38 271 GLN A C 1
ATOM 1878 O O . GLN A 1 271 ? 10.026 -16.928 37.415 1.00 77.38 271 GLN A O 1
ATOM 1883 N N . GLY A 1 272 ? 11.147 -18.862 37.209 1.00 79.56 272 GLY A N 1
ATOM 1884 C CA . GLY A 1 272 ? 10.679 -19.185 35.867 1.00 79.56 272 GLY A CA 1
ATOM 1885 C C . GLY A 1 272 ? 11.186 -18.224 34.795 1.00 79.56 272 GLY A C 1
ATOM 1886 O O . GLY A 1 272 ? 10.618 -18.193 33.709 1.00 79.56 272 GLY A O 1
ATOM 1887 N N . THR A 1 273 ? 12.207 -17.411 35.072 1.00 78.25 273 THR A N 1
ATOM 1888 C CA . THR A 1 273 ? 12.614 -16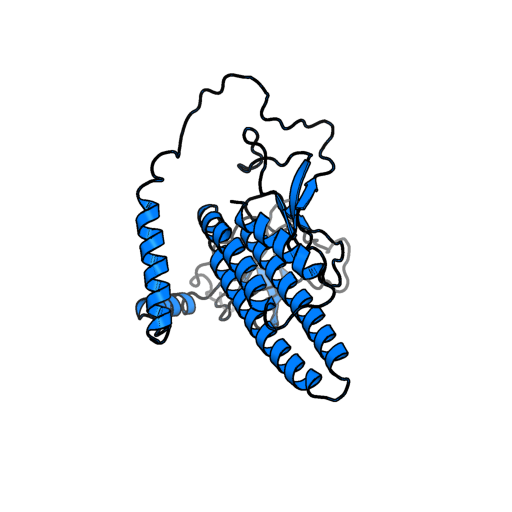.295 34.206 1.00 78.25 273 THR A CA 1
ATOM 1889 C C . THR A 1 273 ? 13.942 -16.571 33.507 1.00 78.25 273 THR A C 1
ATOM 1891 O O . THR A 1 273 ? 14.856 -17.156 34.088 1.00 78.25 273 THR A O 1
ATOM 1894 N N . VAL A 1 274 ? 14.038 -16.133 32.253 1.00 82.00 274 VAL A N 1
ATOM 1895 C CA . VAL A 1 274 ? 15.282 -15.927 31.508 1.00 82.00 274 VAL A CA 1
ATOM 1896 C C . VAL A 1 274 ? 15.366 -14.445 31.165 1.00 82.00 274 VAL A C 1
ATOM 1898 O O . VAL A 1 274 ? 14.405 -13.884 30.639 1.00 82.00 274 VAL A O 1
ATOM 1901 N N . GLU A 1 275 ? 16.500 -13.822 31.463 1.00 81.25 275 GLU A N 1
ATOM 1902 C CA . GLU A 1 275 ? 16.762 -12.406 31.215 1.00 81.25 275 GLU A CA 1
ATOM 1903 C C . GLU A 1 275 ? 18.083 -12.273 30.456 1.00 81.25 275 GLU A C 1
ATOM 1905 O O . GLU A 1 275 ? 19.088 -12.872 30.840 1.00 81.25 275 GLU A O 1
ATOM 1910 N N . ILE A 1 276 ? 18.041 -11.541 29.346 1.00 80.75 276 ILE A N 1
ATOM 1911 C CA . ILE A 1 276 ? 19.189 -11.207 28.511 1.00 80.75 276 ILE A CA 1
ATOM 1912 C C . ILE A 1 276 ? 19.323 -9.693 28.541 1.00 80.75 276 ILE A C 1
ATOM 1914 O O . ILE A 1 276 ? 18.500 -8.966 27.974 1.00 80.75 276 ILE A O 1
ATOM 1918 N N . ASP A 1 277 ? 20.360 -9.245 29.230 1.00 77.06 277 ASP A N 1
ATOM 1919 C CA . ASP A 1 277 ? 20.743 -7.846 29.295 1.00 77.06 277 ASP A CA 1
ATOM 1920 C C . ASP A 1 277 ? 21.631 -7.466 28.114 1.00 77.06 277 ASP A C 1
ATOM 1922 O O . ASP A 1 277 ? 22.169 -8.311 27.399 1.00 77.06 277 ASP A O 1
ATOM 1926 N N . ASP A 1 278 ? 21.832 -6.164 27.961 1.00 69.88 278 ASP A N 1
ATOM 1927 C CA . ASP A 1 278 ? 22.875 -5.621 27.107 1.00 69.88 278 ASP A CA 1
ATOM 1928 C C . ASP A 1 278 ? 22.743 -5.937 25.600 1.00 69.88 278 ASP A C 1
ATOM 1930 O O . ASP A 1 278 ? 23.750 -6.053 24.904 1.00 69.88 278 ASP A O 1
ATOM 1934 N N . LEU A 1 279 ? 21.520 -6.017 25.053 1.00 71.69 279 LEU A N 1
ATOM 1935 C CA . LEU A 1 279 ? 21.324 -6.237 23.613 1.00 71.69 279 LEU A CA 1
ATOM 1936 C C . LEU A 1 279 ? 21.833 -5.038 22.798 1.00 71.69 279 LEU A C 1
ATOM 1938 O O . LEU A 1 279 ? 21.194 -3.985 22.735 1.00 71.69 279 LEU A O 1
ATOM 1942 N N . GLU A 1 280 ? 22.985 -5.224 22.149 1.00 61.47 280 GLU A N 1
ATOM 1943 C CA . GLU A 1 280 ? 23.715 -4.184 21.409 1.00 61.47 280 GLU A CA 1
ATOM 1944 C C . GLU A 1 280 ? 23.040 -3.775 20.082 1.00 61.47 280 GLU A C 1
ATOM 1946 O O . GLU A 1 280 ? 23.398 -2.755 19.491 1.00 61.47 280 GLU A O 1
ATOM 1951 N N . ALA A 1 281 ? 22.053 -4.544 19.601 1.00 58.16 281 ALA A N 1
ATOM 1952 C CA . ALA A 1 281 ? 21.380 -4.310 18.326 1.00 58.16 281 ALA A CA 1
ATOM 1953 C C . ALA A 1 281 ? 19.845 -4.232 18.469 1.00 58.16 281 ALA A C 1
ATOM 1955 O O . ALA A 1 281 ? 19.229 -5.147 19.021 1.00 58.16 281 ALA A O 1
ATOM 1956 N N . PRO A 1 282 ? 19.183 -3.196 17.912 1.00 57.62 282 PRO A N 1
ATOM 1957 C CA . PRO A 1 282 ? 17.729 -3.169 17.824 1.00 57.62 282 PRO A CA 1
ATOM 1958 C C . PRO A 1 282 ? 17.244 -4.231 16.830 1.00 57.62 282 PRO A C 1
ATOM 1960 O O . PRO A 1 282 ? 17.657 -4.251 15.670 1.00 57.62 282 PRO A O 1
ATOM 1963 N N . GLY A 1 283 ? 16.321 -5.091 17.255 1.00 65.25 283 GLY A N 1
ATOM 1964 C CA . GLY A 1 283 ? 15.722 -6.093 16.379 1.00 65.25 283 GLY A CA 1
ATOM 1965 C C . GLY A 1 283 ? 14.775 -7.037 17.108 1.00 65.25 283 GLY A C 1
ATOM 1966 O O . GLY A 1 283 ? 14.317 -6.754 18.211 1.00 65.25 283 GLY A O 1
ATOM 1967 N N . THR A 1 284 ? 14.417 -8.137 16.448 1.00 66.62 284 THR A N 1
ATOM 1968 C CA . THR A 1 284 ? 13.458 -9.115 16.979 1.00 66.62 284 THR A CA 1
ATOM 1969 C C . THR A 1 284 ? 14.211 -10.251 17.658 1.00 66.62 284 THR A C 1
ATOM 1971 O O . THR A 1 284 ? 15.095 -10.831 17.038 1.00 66.62 284 THR A O 1
ATOM 1974 N N . CYS A 1 285 ? 13.837 -10.583 1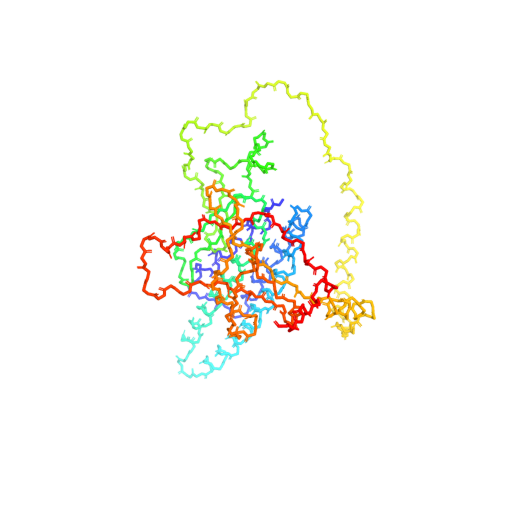8.894 1.00 69.62 285 CYS A N 1
ATOM 1975 C CA . CYS A 1 285 ? 14.260 -11.819 19.552 1.00 69.62 285 CYS A CA 1
ATOM 1976 C C . CYS A 1 285 ? 13.162 -12.876 19.385 1.00 69.62 285 CYS A C 1
ATOM 1978 O O . CYS A 1 285 ? 11.977 -12.547 19.497 1.00 69.62 285 CYS A O 1
ATOM 1980 N N . SER A 1 286 ? 13.525 -14.138 19.154 1.00 72.69 286 SER A N 1
ATOM 1981 C CA . SER A 1 286 ? 12.565 -15.253 19.151 1.00 72.69 286 SER A CA 1
ATOM 1982 C C . SER A 1 286 ? 12.955 -16.310 20.172 1.00 72.69 286 SER A C 1
ATOM 1984 O O . SER A 1 286 ? 14.104 -16.731 20.194 1.00 72.69 286 SER A O 1
ATOM 1986 N N . ALA A 1 287 ? 12.001 -16.769 20.980 1.00 73.38 287 ALA A N 1
ATOM 1987 C CA . ALA A 1 287 ? 12.194 -17.878 21.909 1.00 73.38 287 ALA A CA 1
ATOM 1988 C C . ALA A 1 287 ? 11.500 -19.141 21.379 1.00 73.38 287 ALA A C 1
ATOM 1990 O O . ALA A 1 287 ? 10.338 -19.095 20.973 1.00 73.38 287 ALA A O 1
ATOM 1991 N N . ALA A 1 288 ? 12.207 -20.266 21.401 1.00 72.62 288 ALA A N 1
ATOM 1992 C CA . ALA A 1 288 ? 11.716 -21.592 21.054 1.00 72.62 288 ALA A CA 1
ATOM 1993 C C . ALA A 1 288 ? 12.079 -22.583 22.168 1.00 72.62 288 ALA A C 1
ATOM 1995 O O . ALA A 1 288 ? 13.109 -22.447 22.817 1.00 72.62 288 ALA A O 1
ATOM 1996 N N . CYS A 1 289 ? 11.256 -23.602 22.394 1.00 67.69 289 CYS A N 1
ATOM 1997 C CA . CYS A 1 289 ? 11.596 -24.720 23.273 1.00 67.69 289 CYS A CA 1
ATOM 1998 C C . CYS A 1 289 ? 11.668 -25.983 22.414 1.00 67.69 289 CYS A C 1
ATOM 2000 O O . CYS A 1 289 ? 10.639 -26.485 21.959 1.00 67.69 289 CYS A O 1
ATOM 2002 N N . ASP A 1 290 ? 12.880 -26.471 22.151 1.00 63.50 290 ASP A N 1
ATOM 2003 C CA . ASP A 1 290 ? 13.079 -27.708 21.397 1.00 63.50 290 ASP A CA 1
ATOM 2004 C C . ASP A 1 290 ? 12.861 -28.907 22.332 1.00 63.50 290 ASP A C 1
ATOM 2006 O O . ASP A 1 290 ? 13.671 -29.191 23.215 1.00 63.50 290 ASP A O 1
ATOM 2010 N N . ILE A 1 291 ? 11.750 -29.626 22.149 1.00 58.94 291 ILE A N 1
ATOM 2011 C CA . ILE A 1 291 ? 11.420 -30.802 22.964 1.00 58.94 291 ILE A CA 1
ATOM 2012 C C . ILE A 1 291 ? 11.834 -32.078 22.221 1.00 58.94 291 ILE A C 1
ATOM 2014 O O . ILE A 1 291 ? 11.073 -32.641 21.430 1.00 58.94 291 ILE A O 1
ATOM 2018 N N . GLU A 1 292 ? 13.031 -32.590 22.505 1.00 50.69 292 GLU A N 1
ATOM 2019 C CA . GLU A 1 292 ? 13.437 -33.923 22.047 1.00 50.69 292 GLU A CA 1
ATOM 2020 C C . GLU A 1 292 ? 12.887 -35.016 22.989 1.00 50.69 292 GLU A C 1
ATOM 2022 O O . GLU A 1 292 ? 13.104 -34.987 24.197 1.00 50.69 292 GLU A O 1
ATOM 2027 N N . ASN A 1 293 ? 12.200 -36.030 22.441 1.00 48.19 293 ASN A N 1
ATOM 2028 C CA . ASN A 1 293 ? 11.580 -37.150 23.183 1.00 48.19 293 ASN A CA 1
ATOM 2029 C C . ASN A 1 293 ? 10.426 -36.772 24.144 1.00 48.19 293 ASN A C 1
ATOM 2031 O O . ASN A 1 293 ? 10.328 -37.316 25.249 1.00 48.19 293 ASN A O 1
ATOM 2035 N N . ALA A 1 294 ? 9.515 -35.896 23.708 1.00 52.28 294 ALA A N 1
ATOM 2036 C CA . ALA A 1 294 ? 8.347 -35.468 24.483 1.00 52.28 294 ALA A CA 1
ATOM 2037 C C . ALA A 1 294 ? 7.489 -36.643 25.010 1.00 52.28 294 ALA A C 1
ATOM 2039 O O . ALA A 1 294 ? 7.020 -37.497 24.250 1.00 52.28 294 ALA A O 1
ATOM 2040 N N . ARG A 1 295 ? 7.236 -36.670 26.326 1.00 51.56 295 ARG A N 1
ATOM 2041 C CA . ARG A 1 295 ? 6.177 -37.474 26.960 1.00 51.56 295 ARG A CA 1
ATOM 2042 C C . ARG A 1 295 ? 5.057 -36.530 27.400 1.00 51.56 295 ARG A C 1
ATOM 2044 O O . ARG A 1 295 ? 5.327 -35.412 27.816 1.00 51.56 295 ARG A O 1
ATOM 2051 N N . LEU A 1 296 ? 3.805 -36.994 27.384 1.00 48.56 296 LEU A N 1
ATOM 2052 C CA . LEU A 1 296 ? 2.631 -36.215 27.827 1.00 48.56 296 LEU A CA 1
ATOM 2053 C C . LEU A 1 296 ? 2.782 -35.628 29.245 1.00 48.56 296 LEU A C 1
ATOM 2055 O O . LEU A 1 296 ? 2.219 -34.590 29.541 1.00 48.56 296 LEU A O 1
ATOM 2059 N N . SER A 1 297 ? 3.569 -36.275 30.108 1.00 54.72 297 SER A N 1
ATOM 2060 C CA . SER A 1 297 ? 3.873 -35.820 31.470 1.00 54.72 297 SER A CA 1
ATOM 2061 C C . SER A 1 297 ? 4.989 -34.769 31.560 1.00 54.72 297 SER A C 1
ATOM 2063 O O . SER A 1 297 ? 5.408 -34.433 32.660 1.00 54.72 297 SER A O 1
ATOM 2065 N N . SER A 1 298 ? 5.562 -34.354 30.431 1.00 48.97 298 SER A N 1
ATOM 2066 C CA . SER A 1 298 ? 6.717 -33.451 30.345 1.00 48.97 298 SER A CA 1
ATOM 2067 C C . SER A 1 298 ? 6.589 -32.474 29.172 1.00 48.97 298 SER A C 1
ATOM 2069 O O . SER A 1 298 ? 7.601 -32.019 28.646 1.00 48.97 298 SER A O 1
ATOM 2071 N N . THR A 1 299 ? 5.364 -32.242 28.693 1.00 48.91 299 THR A N 1
ATOM 2072 C CA . THR A 1 299 ? 5.078 -31.328 27.583 1.00 48.91 299 THR A CA 1
ATOM 2073 C C . THR A 1 299 ? 4.331 -30.131 28.157 1.00 48.91 299 THR A C 1
ATOM 2075 O O . THR A 1 299 ? 3.206 -30.292 28.619 1.00 48.91 299 THR A O 1
ATOM 2078 N N . TYR A 1 300 ? 4.971 -28.965 28.149 1.00 55.22 300 TYR A N 1
ATOM 2079 C CA . TYR A 1 300 ? 4.333 -27.678 28.414 1.00 55.22 300 TYR A CA 1
ATOM 2080 C C . TYR A 1 300 ? 4.049 -27.032 27.054 1.00 55.22 300 TYR A C 1
ATOM 2082 O O . TYR A 1 300 ? 4.933 -27.019 26.197 1.00 55.22 300 TYR A O 1
ATOM 2090 N N . ASP A 1 301 ? 2.818 -26.576 26.827 1.00 55.53 301 ASP A N 1
ATOM 2091 C CA . ASP A 1 301 ? 2.430 -25.870 25.601 1.00 55.53 301 ASP A CA 1
ATOM 2092 C C . ASP A 1 301 ? 2.497 -24.356 25.839 1.00 55.53 301 ASP A C 1
ATOM 2094 O O . ASP A 1 301 ? 2.202 -23.886 26.940 1.00 55.53 301 ASP A O 1
ATOM 2098 N N . PHE A 1 302 ? 2.879 -23.581 24.824 1.00 55.78 302 PHE A N 1
ATOM 2099 C CA . PHE A 1 302 ? 2.843 -22.120 24.916 1.00 55.78 302 PHE A CA 1
ATOM 2100 C C . PHE A 1 302 ? 1.414 -21.654 24.632 1.00 55.78 302 PHE A C 1
ATOM 2102 O O . PHE A 1 302 ? 1.036 -21.418 23.486 1.00 55.78 302 PHE A O 1
ATOM 2109 N N . VAL A 1 303 ? 0.608 -21.541 25.689 1.00 51.12 303 VAL A N 1
ATOM 2110 C CA . VAL A 1 303 ? -0.839 -21.272 25.581 1.00 51.12 303 VAL A CA 1
ATOM 2111 C C . VAL A 1 303 ? -1.157 -19.792 25.293 1.00 51.12 303 VAL A C 1
ATOM 2113 O O . VAL A 1 303 ? -2.264 -19.465 24.865 1.00 51.12 303 VAL A O 1
ATOM 2116 N N . GLY A 1 304 ? -0.182 -18.887 25.452 1.00 53.59 304 GLY A N 1
ATOM 2117 C CA . GLY A 1 304 ? -0.331 -17.461 25.150 1.00 53.59 304 GLY A CA 1
ATOM 2118 C C . GLY A 1 304 ? 0.919 -16.622 25.445 1.00 53.59 304 GLY A C 1
ATOM 2119 O O . GLY A 1 304 ? 1.889 -17.107 26.022 1.00 53.59 304 GLY A O 1
ATOM 2120 N N . MET A 1 305 ? 0.896 -15.347 25.040 1.00 57.91 305 MET A N 1
ATOM 2121 C CA . MET A 1 305 ? 1.863 -14.325 25.468 1.00 57.91 305 MET A CA 1
ATOM 2122 C C . MET A 1 305 ? 1.214 -13.471 26.562 1.00 57.91 305 MET A C 1
ATOM 2124 O O . MET A 1 305 ? 0.088 -13.015 26.385 1.00 57.91 305 MET A O 1
ATOM 2128 N N . GLY A 1 306 ? 1.897 -13.268 27.691 1.00 56.25 306 GLY A N 1
ATOM 2129 C CA . GLY A 1 306 ? 1.380 -12.434 28.780 1.00 56.25 306 GLY A CA 1
ATOM 2130 C C . GLY A 1 306 ? 1.386 -10.941 28.428 1.00 56.25 306 GLY A C 1
ATOM 2131 O O . GLY A 1 306 ? 2.356 -10.437 27.870 1.00 56.25 306 GLY A O 1
ATOM 2132 N N . ASP A 1 307 ? 0.339 -10.211 28.822 1.00 50.88 307 ASP A N 1
ATOM 2133 C CA . ASP A 1 307 ? 0.180 -8.766 28.552 1.00 50.88 307 ASP A CA 1
ATOM 2134 C C . ASP A 1 307 ? 1.036 -7.857 29.461 1.00 50.88 307 ASP A C 1
ATOM 2136 O O . ASP A 1 307 ? 1.003 -6.628 29.359 1.00 50.88 307 ASP A O 1
ATOM 2140 N N . THR A 1 308 ? 1.784 -8.436 30.406 1.00 51.41 308 THR A N 1
ATOM 2141 C CA . THR A 1 308 ? 2.513 -7.682 31.436 1.00 51.41 308 THR A CA 1
ATOM 2142 C C . THR A 1 308 ? 3.995 -7.585 31.100 1.00 51.41 308 THR A C 1
ATOM 2144 O O . THR A 1 308 ? 4.705 -8.588 31.080 1.00 51.41 308 THR A O 1
ATOM 2147 N N . ARG A 1 309 ? 4.484 -6.355 30.909 1.00 48.97 309 ARG A N 1
ATOM 2148 C CA . ARG A 1 309 ? 5.918 -6.069 30.789 1.00 48.97 309 ARG A CA 1
ATOM 2149 C C . ARG A 1 309 ? 6.626 -6.440 32.095 1.00 48.97 309 ARG A C 1
ATOM 2151 O O . ARG A 1 309 ? 6.302 -5.886 33.145 1.00 48.97 309 ARG A O 1
ATOM 2158 N N . LEU A 1 310 ? 7.602 -7.340 32.020 1.00 54.66 310 LEU A N 1
ATOM 2159 C CA . LEU A 1 310 ? 8.499 -7.622 33.139 1.00 54.66 310 LEU A CA 1
ATOM 2160 C C . LEU A 1 310 ? 9.416 -6.412 33.358 1.00 54.66 310 LEU A C 1
ATOM 2162 O O . LEU A 1 310 ? 9.945 -5.841 32.403 1.00 54.66 310 LEU A O 1
ATOM 2166 N N . THR A 1 311 ? 9.565 -5.986 34.609 1.00 53.88 311 THR A N 1
ATOM 2167 C CA . THR A 1 311 ? 10.581 -4.997 34.984 1.00 53.88 311 THR A CA 1
ATOM 2168 C C . THR A 1 311 ? 11.949 -5.680 34.957 1.00 53.88 311 THR A C 1
ATOM 2170 O O . THR A 1 311 ? 12.055 -6.728 35.602 1.00 53.88 311 THR A O 1
ATOM 2173 N N . PRO A 1 312 ? 12.959 -5.118 34.264 1.00 55.56 312 PRO A N 1
ATOM 2174 C CA . PRO A 1 312 ? 14.323 -5.637 34.312 1.00 55.56 312 PRO A CA 1
ATOM 2175 C C . PRO A 1 312 ? 14.791 -5.773 35.758 1.00 55.56 312 PRO A C 1
ATOM 2177 O O . PRO A 1 312 ? 14.460 -4.920 36.595 1.00 55.56 312 PRO A O 1
ATOM 2180 N N . ARG A 1 313 ? 15.507 -6.848 36.076 1.00 56.34 313 ARG A N 1
ATOM 2181 C CA . ARG A 1 313 ? 16.089 -7.004 37.407 1.00 56.34 313 ARG A CA 1
ATOM 2182 C C . ARG A 1 313 ? 17.320 -6.119 37.511 1.00 56.34 313 ARG A C 1
ATOM 2184 O O . ARG A 1 313 ? 18.156 -6.077 36.619 1.00 56.34 313 ARG A O 1
ATOM 2191 N N . ASP A 1 314 ? 17.453 -5.427 38.637 1.00 43.91 314 ASP A N 1
ATOM 2192 C CA . ASP A 1 314 ? 18.629 -4.603 38.887 1.00 43.91 314 ASP A CA 1
ATOM 2193 C C . ASP A 1 314 ? 19.903 -5.469 38.836 1.00 43.91 314 ASP A C 1
ATOM 2195 O O . ASP A 1 314 ? 20.024 -6.488 39.535 1.00 43.91 314 ASP A O 1
ATOM 2199 N N . SER A 1 315 ? 20.884 -5.014 38.052 1.00 45.50 315 SER A N 1
ATOM 2200 C CA . SER A 1 315 ? 22.187 -5.656 37.817 1.00 45.50 315 SER A CA 1
ATOM 2201 C C . SER A 1 315 ? 23.035 -5.865 39.088 1.00 45.50 315 SER A C 1
ATOM 2203 O O . SER A 1 315 ? 24.091 -6.491 39.038 1.00 45.50 315 SER A O 1
ATOM 2205 N N . GLU A 1 316 ? 22.595 -5.366 40.249 1.00 40.41 316 GLU A N 1
ATOM 2206 C CA . GLU A 1 316 ? 23.239 -5.585 41.554 1.00 40.41 316 GLU A CA 1
ATOM 2207 C C . GLU A 1 316 ? 22.876 -6.924 42.225 1.00 40.41 316 GLU A C 1
ATOM 2209 O O . GLU A 1 316 ? 23.515 -7.301 43.210 1.00 40.41 316 GLU A O 1
ATOM 2214 N N . SER A 1 317 ? 21.893 -7.675 41.713 1.00 38.91 317 SER A N 1
ATOM 2215 C CA . SER A 1 317 ? 21.463 -8.947 42.329 1.00 38.91 317 SER A CA 1
ATOM 2216 C C . SER A 1 317 ? 22.256 -10.189 41.887 1.00 38.91 317 SER A C 1
ATOM 2218 O O . SER A 1 317 ? 22.164 -11.237 42.527 1.00 38.91 317 SER A O 1
ATOM 2220 N N . LEU A 1 318 ? 23.111 -10.072 40.866 1.00 38.94 318 LEU A N 1
ATOM 2221 C CA . LEU A 1 318 ? 23.992 -11.143 40.388 1.00 38.94 318 LEU A CA 1
ATOM 2222 C C . LEU A 1 318 ? 25.345 -11.117 41.116 1.00 38.94 318 LEU A C 1
ATOM 2224 O O . LEU A 1 318 ? 26.395 -10.853 40.531 1.00 38.94 318 LEU A O 1
ATOM 2228 N N . GLN A 1 319 ? 25.340 -11.427 42.414 1.00 35.78 319 GLN A N 1
ATOM 2229 C CA . GLN A 1 319 ? 26.552 -11.954 43.044 1.00 35.78 319 GLN A CA 1
ATOM 2230 C C . GLN A 1 319 ? 26.562 -13.479 42.902 1.00 35.78 319 GLN A C 1
ATOM 2232 O O . GLN A 1 319 ? 25.587 -14.125 43.287 1.00 35.78 319 GLN A O 1
ATOM 2237 N N . PRO A 1 320 ? 27.652 -14.090 42.403 1.00 38.44 320 PRO A N 1
ATOM 2238 C CA . PRO A 1 320 ? 27.770 -15.536 42.393 1.00 38.44 320 PRO A CA 1
ATOM 2239 C C . PRO A 1 320 ? 27.864 -16.006 43.846 1.00 38.44 320 PRO A C 1
ATOM 2241 O O . PRO A 1 320 ? 28.882 -15.805 44.514 1.00 38.44 320 PRO A O 1
ATOM 2244 N N . THR A 1 321 ? 26.803 -16.625 44.363 1.00 39.72 321 THR A N 1
ATOM 2245 C CA . THR A 1 321 ? 26.887 -17.375 45.618 1.00 39.72 321 THR A CA 1
ATOM 2246 C C . THR A 1 321 ? 27.893 -18.499 45.420 1.00 39.72 321 THR A C 1
ATOM 2248 O O . THR A 1 321 ? 27.701 -19.408 44.614 1.00 39.72 321 THR A O 1
ATOM 2251 N N . GLY A 1 322 ? 29.027 -18.335 46.095 1.00 32.62 322 GLY A N 1
ATOM 2252 C CA . GLY A 1 322 ? 30.240 -19.093 45.878 1.00 32.62 322 GLY A CA 1
ATOM 2253 C C . GLY A 1 322 ? 30.158 -20.568 46.249 1.00 32.62 322 GLY A C 1
ATOM 2254 O O . GLY A 1 322 ? 29.282 -21.033 46.973 1.00 32.62 322 GLY A O 1
ATOM 2255 N N . GLN A 1 323 ? 31.178 -21.261 45.753 1.00 36.38 323 GLN A N 1
ATOM 2256 C CA . GLN A 1 323 ? 31.621 -22.586 46.159 1.00 36.38 323 GLN A CA 1
ATOM 2257 C C . GLN A 1 323 ? 31.626 -22.763 47.687 1.00 36.38 323 GLN A C 1
ATOM 2259 O O . GLN A 1 323 ? 32.314 -22.017 48.390 1.00 36.38 323 GLN A O 1
ATOM 2264 N N . GLN A 1 324 ? 30.973 -23.829 48.155 1.00 36.41 324 GLN A N 1
ATOM 2265 C CA . GLN A 1 324 ? 31.514 -24.762 49.150 1.00 36.41 324 GLN A CA 1
ATOM 2266 C C . GLN A 1 324 ? 31.167 -26.190 48.739 1.00 36.41 324 GLN A C 1
ATOM 2268 O O . GLN A 1 324 ? 30.015 -26.406 48.306 1.00 36.41 324 GLN A O 1
#

InterPro domains:
  IPR008727 PAAR motif [PF05488] (126-175)

Secondary structure (DSSP, 8-state):
--HHHHHHHHHHHHHHH-SS--TTTHHHHHHHHHHHHHHHHHHHHHTT-TTHHHHHHHHHHHHHHHHHHHHHHHHHHHTSTTTHHHHHHHHHHHHHHHHHHHHHHHHHHHGGGS-EEEEEEESSSSEEEEEEES---SS-EETTEEPP-TTPEEEETTTEEEE-----TT----S----------S--S-SSSHHHHHHHHHHHHHHHHHHT--S-PPPHHHHHHHHHHHSSPEEEEEE-B-TTT--B-TT-EEEEE-TTS-EEEEE--TTSEEEEEEE-S-S--EEE---TT--GGG--------SSPPPPPPTTS-------

Radius of gyration: 26.58 Å; chains: 1; bounding box: 66×68×81 Å